Protein AF-A0A6J8CK19-F1 (afdb_monomer)

Solvent-accessible surface area (backbone atoms only — not comparable to full-atom values): 14036 Å² total; per-residue (Å²): 114,71,68,59,54,54,50,52,51,51,50,50,52,58,58,57,57,59,73,68,70,64,80,69,72,74,88,70,91,69,90,48,76,55,83,54,72,51,33,56,39,34,79,74,68,71,46,77,79,73,43,67,84,71,69,34,45,56,17,71,79,35,32,56,60,44,66,48,36,32,70,29,52,71,65,40,57,32,50,54,40,26,62,46,100,87,65,50,60,37,52,60,27,37,50,65,58,36,61,61,69,62,21,54,55,39,26,52,51,45,45,49,71,73,52,70,56,92,80,56,57,25,29,55,26,47,43,57,69,71,66,56,59,52,54,75,66,21,65,81,34,83,87,24,35,57,61,53,54,53,33,32,49,56,40,36,75,77,38,76,87,59,54,70,70,60,29,49,52,49,23,39,53,46,37,31,52,32,37,43,46,69,56,51,60,50,52,70,38,88,90,41,65,52,71,44,88,53,76,86,74,84,74,79,86,75,92,73,96,72,94,72,84,82,75,89,69,89,81,70,94,86,78,94,72,88,86,70,57,56,31,56,18,61,31,123

Structure (mmCIF, N/CA/C/O backbone):
data_AF-A0A6J8CK19-F1
#
_entry.id   AF-A0A6J8CK19-F1
#
loop_
_atom_site.group_PDB
_atom_site.id
_atom_site.type_symbol
_atom_site.label_atom_id
_atom_site.label_alt_id
_atom_site.label_comp_id
_atom_site.label_asym_id
_atom_site.label_entity_id
_atom_site.label_seq_id
_atom_site.pdbx_PDB_ins_code
_atom_site.Cartn_x
_atom_site.Cartn_y
_atom_site.Cartn_z
_atom_site.occupancy
_atom_site.B_iso_or_equiv
_atom_site.auth_seq_id
_atom_site.auth_comp_id
_atom_site.auth_asym_id
_atom_site.auth_atom_id
_atom_site.pdbx_PDB_model_num
ATOM 1 N N . MET A 1 1 ? -59.533 -2.798 49.478 1.00 59.91 1 MET A N 1
ATOM 2 C CA . MET A 1 1 ? -58.500 -1.802 49.103 1.00 59.91 1 MET A CA 1
ATOM 3 C C . MET A 1 1 ? -57.156 -2.432 48.731 1.00 59.91 1 MET A C 1
ATOM 5 O O . MET A 1 1 ? -56.627 -2.060 47.695 1.00 59.91 1 MET A O 1
ATOM 9 N N . ALA A 1 2 ? -56.628 -3.408 49.483 1.00 64.56 2 ALA A N 1
ATOM 10 C CA . ALA A 1 2 ? -55.316 -4.021 49.204 1.00 64.56 2 ALA A CA 1
ATOM 11 C C . ALA A 1 2 ? -55.179 -4.688 47.813 1.00 64.56 2 ALA A C 1
ATOM 13 O O . ALA A 1 2 ? -54.146 -4.553 47.164 1.00 64.56 2 ALA A O 1
ATOM 14 N N . GLY A 1 3 ? -56.231 -5.346 47.309 1.00 70.12 3 GLY A N 1
ATOM 15 C CA . GLY A 1 3 ? -56.198 -5.993 45.987 1.00 70.12 3 GLY A CA 1
ATOM 16 C C . GLY A 1 3 ? -56.087 -5.020 44.808 1.00 70.12 3 GLY A C 1
ATOM 17 O O . GLY A 1 3 ? -55.487 -5.353 43.793 1.00 70.12 3 GLY A O 1
ATOM 18 N N . PHE A 1 4 ? -56.605 -3.797 44.958 1.00 73.94 4 PHE A N 1
ATOM 19 C CA . PHE A 1 4 ? -56.578 -2.784 43.898 1.00 73.94 4 PHE A CA 1
ATOM 20 C C . PHE A 1 4 ? -55.188 -2.146 43.764 1.00 73.94 4 PHE A C 1
ATOM 22 O O . PHE A 1 4 ? -54.725 -1.881 42.661 1.00 73.94 4 PHE A O 1
ATOM 29 N N . ILE A 1 5 ? -54.486 -1.977 44.888 1.00 77.50 5 ILE A N 1
ATOM 30 C CA . ILE A 1 5 ? -53.109 -1.466 44.918 1.00 77.50 5 ILE A CA 1
ATOM 31 C C . ILE A 1 5 ? -52.148 -2.488 44.294 1.00 77.50 5 ILE A C 1
ATOM 33 O O . ILE A 1 5 ? -51.337 -2.123 43.450 1.00 77.50 5 ILE A O 1
ATOM 37 N N . ASN A 1 6 ? -52.288 -3.776 44.627 1.00 73.44 6 ASN A N 1
ATOM 38 C CA . ASN A 1 6 ? -51.463 -4.832 44.028 1.00 73.44 6 ASN A CA 1
ATOM 39 C C . ASN A 1 6 ? -51.705 -4.987 42.519 1.00 73.44 6 ASN A C 1
ATOM 41 O O . ASN A 1 6 ? -50.764 -5.237 41.773 1.00 73.44 6 ASN A O 1
ATOM 45 N N . PHE A 1 7 ? -52.942 -4.783 42.058 1.00 77.06 7 PHE A N 1
ATOM 46 C CA . PHE A 1 7 ? -53.271 -4.791 40.633 1.00 77.06 7 PHE A CA 1
ATOM 47 C C . PHE A 1 7 ? -52.638 -3.608 39.884 1.00 77.06 7 PHE A C 1
ATOM 49 O O . PHE A 1 7 ? -52.059 -3.791 38.815 1.00 77.06 7 PHE A O 1
ATOM 56 N N . LEU A 1 8 ? -52.666 -2.407 40.471 1.00 76.62 8 LEU A N 1
ATOM 57 C CA . LEU A 1 8 ? -52.022 -1.223 39.895 1.00 76.62 8 LEU A CA 1
ATOM 58 C C . LEU A 1 8 ? -50.492 -1.339 39.869 1.00 76.62 8 LEU A C 1
ATOM 60 O O . LEU A 1 8 ? -49.881 -0.930 38.886 1.00 76.62 8 LEU A O 1
ATOM 64 N N . LEU A 1 9 ? -49.875 -1.935 40.895 1.00 74.81 9 LEU A N 1
ATOM 65 C CA . LEU A 1 9 ? -48.432 -2.211 40.923 1.00 74.81 9 LEU A CA 1
ATOM 66 C C . LEU A 1 9 ? -48.022 -3.264 39.884 1.00 74.81 9 LEU A C 1
ATOM 68 O O . LEU A 1 9 ? -46.972 -3.129 39.261 1.00 74.81 9 LEU A O 1
ATOM 72 N N . TRP A 1 10 ? -48.860 -4.279 39.655 1.00 73.12 10 TRP A N 1
ATOM 73 C CA . TRP A 1 10 ? -48.628 -5.291 38.621 1.00 73.12 10 TRP A CA 1
ATOM 74 C C . TRP A 1 10 ? -48.730 -4.699 37.208 1.00 73.12 10 TRP A C 1
ATOM 76 O O . TRP A 1 10 ? -47.865 -4.949 36.372 1.00 73.12 10 TRP A O 1
ATOM 86 N N . ILE A 1 11 ? -49.717 -3.827 36.969 1.00 74.06 11 ILE A N 1
ATOM 87 C CA . ILE A 1 11 ? -49.830 -3.056 35.723 1.00 74.06 11 ILE A CA 1
ATOM 88 C C . ILE A 1 11 ? -48.611 -2.142 35.542 1.00 74.06 11 ILE A C 1
ATOM 90 O O . ILE A 1 11 ? -47.994 -2.161 34.481 1.00 74.06 11 ILE A O 1
ATOM 94 N N . TYR A 1 12 ? -48.209 -1.391 36.573 1.00 68.19 12 TYR A N 1
ATOM 95 C CA . TYR A 1 12 ? -47.017 -0.539 36.500 1.00 68.19 12 TYR A CA 1
ATOM 96 C C . TYR A 1 12 ? -45.750 -1.347 36.196 1.00 68.19 12 TYR A C 1
ATOM 98 O O . TYR A 1 12 ? -44.938 -0.903 35.392 1.00 68.19 12 TYR A O 1
ATOM 106 N N . SER A 1 13 ? -45.602 -2.543 36.776 1.00 66.81 13 SER A N 1
ATOM 107 C CA . SER A 1 13 ? -44.478 -3.443 36.503 1.00 66.81 13 SER A CA 1
ATOM 108 C C . SER A 1 13 ? -44.438 -3.912 35.049 1.00 66.81 13 SER A C 1
ATOM 110 O O . SER A 1 13 ? -43.349 -3.983 34.492 1.00 66.81 13 SER A O 1
ATOM 112 N N . LEU A 1 14 ? -45.587 -4.216 34.435 1.00 61.00 14 LEU A N 1
ATOM 113 C CA . LEU A 1 14 ? -45.657 -4.634 33.029 1.00 61.00 14 LEU A CA 1
ATOM 114 C C . LEU A 1 14 ? -45.375 -3.468 32.069 1.00 61.00 14 LEU A C 1
ATOM 116 O O . LEU A 1 14 ? -44.669 -3.639 31.082 1.00 61.00 14 LEU A O 1
ATOM 120 N N . PHE A 1 15 ? -45.842 -2.257 32.390 1.00 58.31 15 PHE A N 1
ATOM 121 C CA . PHE A 1 15 ? -45.579 -1.072 31.565 1.00 58.31 15 PHE A CA 1
ATOM 122 C C . PHE A 1 15 ? -44.150 -0.514 31.717 1.00 58.31 15 PHE A C 1
ATOM 124 O O . PHE A 1 15 ? -43.627 0.071 30.768 1.00 58.31 15 PHE A O 1
ATOM 131 N N . PHE A 1 16 ? -43.484 -0.694 32.867 1.00 55.97 16 PHE A N 1
ATOM 132 C CA . PHE A 1 16 ? -42.100 -0.228 33.059 1.00 55.97 16 PHE A CA 1
ATOM 133 C C . PHE A 1 16 ? -41.048 -1.166 32.448 1.00 55.97 16 PHE A C 1
ATOM 135 O O . PHE A 1 16 ? -39.980 -0.695 32.055 1.00 55.97 16 PHE A O 1
ATOM 142 N N . THR A 1 17 ? -41.327 -2.470 32.329 1.00 52.94 17 THR A N 1
ATOM 143 C CA . THR A 1 17 ? -40.400 -3.416 31.683 1.00 52.94 17 THR A CA 1
ATOM 144 C C . THR A 1 17 ? -40.356 -3.250 30.165 1.00 52.94 17 THR A C 1
ATOM 146 O O . THR A 1 17 ? -39.284 -3.379 29.576 1.00 52.94 17 THR A O 1
ATOM 149 N N . ASP A 1 18 ? -41.472 -2.872 29.537 1.00 51.38 18 ASP A N 1
ATOM 150 C CA . ASP A 1 18 ? -41.543 -2.705 28.079 1.00 51.38 18 ASP A CA 1
ATOM 151 C C . ASP A 1 18 ? -40.930 -1.383 27.586 1.00 51.38 18 ASP A C 1
ATOM 153 O O . ASP A 1 18 ? -40.433 -1.308 26.459 1.00 51.38 18 ASP A O 1
ATOM 157 N N . LEU A 1 19 ? -40.874 -0.345 28.432 1.00 52.50 19 LEU A N 1
ATOM 158 C CA . LEU A 1 19 ? -40.279 0.949 28.065 1.00 52.50 19 LEU A CA 1
ATOM 159 C C . LEU A 1 19 ? -38.737 0.915 28.023 1.00 52.50 19 LEU A C 1
ATOM 161 O O . LEU A 1 19 ? -38.115 1.736 27.351 1.00 52.50 19 LEU A O 1
ATOM 165 N N . LEU A 1 20 ? -38.111 -0.045 28.711 1.00 53.50 20 LEU A N 1
ATOM 166 C CA . LEU A 1 20 ? -36.653 -0.225 28.728 1.00 53.50 20 LEU A CA 1
ATOM 167 C C . LEU A 1 20 ? -36.156 -1.244 27.685 1.00 53.50 20 LEU A C 1
ATOM 169 O O . LEU A 1 20 ? -34.957 -1.298 27.411 1.00 53.50 20 LEU A O 1
ATOM 173 N N . ALA A 1 21 ? -37.055 -2.029 27.079 1.00 57.84 21 ALA A N 1
ATOM 174 C CA . ALA A 1 21 ? -36.701 -3.207 26.284 1.00 57.84 21 ALA A CA 1
ATOM 175 C C . ALA A 1 21 ? -36.698 -3.011 24.758 1.00 57.84 21 ALA A C 1
ATOM 177 O O . ALA A 1 21 ? -36.503 -3.975 24.024 1.00 57.84 21 ALA A O 1
ATOM 178 N N . THR A 1 22 ? -36.832 -1.788 24.241 1.00 52.78 22 THR A N 1
ATOM 179 C CA . THR A 1 22 ? -36.501 -1.513 22.833 1.00 52.78 22 THR A CA 1
ATOM 180 C C . THR A 1 22 ? -35.778 -0.180 22.692 1.00 52.78 22 THR A C 1
ATOM 182 O O . THR A 1 22 ? -36.285 0.785 22.122 1.00 52.78 22 THR A O 1
ATOM 185 N N . LYS A 1 23 ? -34.514 -0.124 23.139 1.00 51.00 23 LYS A N 1
ATOM 186 C CA . LYS A 1 23 ? -33.566 0.824 22.538 1.00 51.00 23 LYS A CA 1
ATOM 187 C C . LYS A 1 23 ? -33.386 0.395 21.082 1.00 51.00 23 LYS A C 1
ATOM 189 O O . LYS A 1 23 ? -32.462 -0.343 20.753 1.00 51.00 23 LYS A O 1
ATOM 194 N N . LYS A 1 24 ? -34.328 0.804 20.227 1.00 48.00 24 LYS A N 1
ATOM 195 C CA . LYS A 1 24 ? -34.238 0.697 18.776 1.00 48.00 24 LYS A CA 1
ATOM 196 C C . LYS A 1 24 ? -32.912 1.344 18.419 1.00 48.00 24 LYS A C 1
ATOM 198 O O . LYS A 1 24 ? -32.743 2.551 18.603 1.00 48.00 24 LYS A O 1
ATOM 203 N N . THR A 1 25 ? -31.943 0.526 18.022 1.00 56.28 25 THR A N 1
ATOM 204 C CA . THR A 1 25 ? -30.683 1.030 17.500 1.00 56.28 25 THR A CA 1
ATOM 205 C C . THR A 1 25 ? -31.048 2.015 16.394 1.00 56.28 25 THR A C 1
ATOM 207 O O . THR A 1 25 ? -31.899 1.688 15.558 1.00 56.28 25 THR A O 1
ATOM 210 N N . PRO A 1 26 ? -30.527 3.255 16.430 1.00 55.72 26 PRO A N 1
ATOM 211 C CA . PRO A 1 26 ? -30.810 4.208 15.375 1.00 55.72 26 PRO A CA 1
ATOM 212 C C . PRO A 1 26 ? -30.497 3.528 14.045 1.00 55.72 26 PRO A C 1
ATOM 214 O O . PRO A 1 26 ? -29.454 2.884 13.926 1.00 55.72 26 PRO A O 1
ATOM 217 N N . ASP A 1 27 ? -31.404 3.642 13.078 1.00 65.38 27 ASP A N 1
ATOM 218 C CA . ASP A 1 27 ? -31.143 3.261 11.693 1.00 65.38 27 ASP A CA 1
ATOM 219 C C . ASP A 1 27 ? -29.967 4.118 11.196 1.00 65.38 27 ASP A C 1
ATOM 221 O O . ASP A 1 27 ? -30.131 5.270 10.778 1.00 65.38 27 ASP A O 1
ATOM 225 N N . ARG A 1 28 ? -28.741 3.620 11.393 1.00 64.00 28 ARG A N 1
ATOM 226 C CA . ARG A 1 28 ? -27.521 4.356 11.076 1.00 64.00 28 ARG A CA 1
ATOM 227 C C . ARG A 1 28 ? -27.276 4.229 9.585 1.00 64.00 28 ARG A C 1
ATOM 229 O O . ARG A 1 28 ? -26.770 3.227 9.099 1.00 64.00 28 ARG A O 1
ATOM 236 N N . ARG A 1 29 ? -27.587 5.306 8.866 1.00 80.19 29 ARG A N 1
ATOM 237 C CA . ARG A 1 29 ? -27.299 5.435 7.430 1.00 80.19 29 ARG A CA 1
ATOM 238 C C . ARG A 1 29 ? -25.807 5.599 7.119 1.00 80.19 29 ARG A C 1
ATOM 240 O O . ARG A 1 29 ? -25.423 5.490 5.959 1.00 80.19 29 ARG A O 1
ATOM 247 N N . PHE A 1 30 ? -24.981 5.921 8.117 1.00 83.81 30 PHE A N 1
ATOM 248 C CA . PHE A 1 30 ? -23.532 6.046 7.981 1.00 83.81 30 PHE A CA 1
ATOM 249 C C . PHE A 1 30 ? -22.818 5.614 9.269 1.00 83.81 30 PHE A C 1
ATOM 251 O O . PHE A 1 30 ? -23.265 5.937 10.370 1.00 83.81 30 PHE A O 1
ATOM 258 N N . ASP A 1 31 ? -21.699 4.907 9.113 1.00 85.00 31 ASP A N 1
ATOM 259 C CA . ASP A 1 31 ? -20.785 4.545 10.198 1.00 85.00 31 ASP A CA 1
ATOM 260 C C . ASP A 1 31 ? -19.625 5.547 10.281 1.00 85.00 31 ASP A C 1
ATOM 262 O O . ASP A 1 31 ? -19.090 5.990 9.261 1.00 85.00 31 ASP A O 1
ATOM 266 N N . VAL A 1 32 ? -19.206 5.869 11.507 1.00 90.00 32 VAL A N 1
ATOM 267 C CA . VAL A 1 32 ? -17.983 6.631 11.793 1.00 90.00 32 VAL A CA 1
ATOM 268 C C . VAL A 1 32 ? -17.062 5.750 12.627 1.00 90.00 32 VAL A C 1
ATOM 270 O O . VAL A 1 32 ? -17.447 5.276 13.697 1.00 90.00 32 VAL A O 1
ATOM 273 N N . ILE A 1 33 ? -15.850 5.516 12.121 1.00 90.12 33 ILE A N 1
ATOM 274 C CA . ILE A 1 33 ? -14.876 4.595 12.713 1.00 90.12 33 ILE A CA 1
ATOM 275 C C . ILE A 1 33 ? -13.642 5.373 13.150 1.00 90.12 33 ILE A C 1
ATOM 277 O O . ILE A 1 33 ? -13.059 6.136 12.380 1.00 90.12 33 ILE A O 1
ATOM 281 N N . TRP A 1 34 ? -13.235 5.151 14.392 1.00 93.94 34 TRP A N 1
ATOM 282 C CA . TRP A 1 34 ? -12.041 5.717 14.989 1.00 93.94 34 TRP A CA 1
ATOM 283 C C . TRP A 1 34 ? -10.815 4.873 14.642 1.00 93.94 34 TRP A C 1
ATOM 285 O O . TRP A 1 34 ? -10.653 3.767 15.151 1.00 93.94 34 TRP A O 1
ATOM 295 N N . ASN A 1 35 ? -9.943 5.411 13.789 1.00 92.12 35 ASN A N 1
ATOM 296 C CA . ASN A 1 35 ? -8.666 4.798 13.411 1.00 92.12 35 ASN A CA 1
ATOM 297 C C . ASN A 1 35 ? -7.478 5.673 13.854 1.00 92.12 35 ASN A C 1
ATOM 299 O O . ASN A 1 35 ? -6.602 6.017 13.063 1.00 92.12 35 ASN A O 1
ATOM 303 N N . VAL A 1 36 ? -7.493 6.108 15.115 1.00 91.50 36 VAL A N 1
ATOM 304 C CA . VAL A 1 36 ? -6.431 6.915 15.739 1.00 91.50 36 VAL A CA 1
ATOM 305 C C . VAL A 1 36 ? -5.815 6.088 16.874 1.00 91.50 36 VAL A C 1
ATOM 307 O O . VAL A 1 36 ? -6.567 5.447 17.607 1.00 91.50 36 VAL A O 1
ATOM 310 N N . PRO A 1 37 ? -4.479 6.081 17.063 1.00 89.44 37 PRO A N 1
ATOM 311 C CA . PRO A 1 37 ? -3.807 5.266 18.081 1.00 89.44 37 PRO A CA 1
ATOM 312 C C . PRO A 1 37 ? -3.956 5.850 19.503 1.00 89.44 37 PRO A C 1
ATOM 314 O O . PRO A 1 37 ? -2.966 6.196 20.152 1.00 89.44 37 PRO A O 1
ATOM 317 N N . SER A 1 38 ? -5.1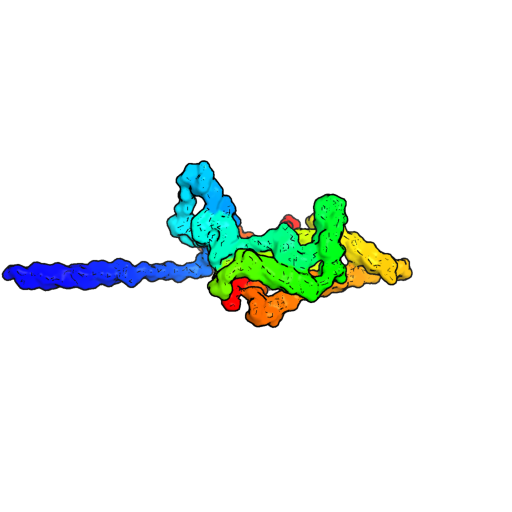94 5.993 19.985 1.00 91.81 38 SER A N 1
ATOM 318 C CA . SER A 1 38 ? -5.519 6.630 21.270 1.00 91.81 38 SER A CA 1
ATOM 319 C C . SER A 1 38 ? -5.426 5.707 22.487 1.00 91.81 38 SER A C 1
ATOM 321 O O . SER A 1 38 ? -5.495 6.198 23.607 1.00 91.81 38 SER A O 1
ATOM 323 N N . GLU A 1 39 ? -5.151 4.410 22.324 1.00 93.75 39 GLU A N 1
ATOM 324 C CA . GLU A 1 39 ? -4.832 3.484 23.431 1.00 93.75 39 GLU A CA 1
ATOM 325 C C . GLU A 1 39 ? -3.762 4.040 24.400 1.00 93.75 39 GLU A C 1
ATOM 327 O O . GLU A 1 39 ? -3.822 3.857 25.621 1.00 93.75 39 GLU A O 1
ATOM 332 N N . LYS A 1 40 ? -2.782 4.784 23.867 1.00 92.94 40 LYS A N 1
ATOM 333 C CA . LYS A 1 40 ? -1.726 5.428 24.667 1.00 92.94 40 LYS A CA 1
ATOM 334 C C . LYS A 1 40 ? -2.249 6.534 25.586 1.00 92.94 40 LYS A C 1
ATOM 336 O O . LYS A 1 40 ? -1.605 6.819 26.592 1.00 92.94 40 LYS A O 1
ATOM 341 N N . CYS A 1 41 ? -3.385 7.155 25.267 1.00 94.06 41 CYS A N 1
ATOM 342 C CA . CYS A 1 41 ? -4.005 8.184 26.103 1.00 94.06 41 CYS A CA 1
ATOM 343 C C . CYS A 1 41 ? -4.391 7.607 27.467 1.00 94.06 41 CYS A C 1
ATOM 345 O O . CYS A 1 41 ? -4.027 8.169 28.501 1.00 94.06 41 CYS A O 1
ATOM 347 N N . TYR A 1 42 ? -5.026 6.436 27.469 1.00 93.06 42 TYR A N 1
ATOM 348 C CA . TYR A 1 42 ? -5.400 5.757 28.701 1.00 93.06 42 TYR A CA 1
ATOM 349 C C . TYR A 1 42 ? -4.175 5.181 29.415 1.00 93.06 42 TYR A C 1
ATOM 351 O O . TYR A 1 42 ? -3.910 5.516 30.566 1.00 93.06 42 TYR A O 1
ATOM 359 N N . THR A 1 43 ? -3.367 4.378 28.716 1.00 94.50 43 THR A N 1
ATOM 360 C CA . THR A 1 43 ? -2.246 3.648 29.341 1.00 94.50 43 THR A CA 1
ATOM 361 C C . THR A 1 43 ? -1.138 4.551 29.891 1.00 94.50 43 THR A C 1
ATOM 363 O O . THR A 1 43 ? -0.448 4.152 30.827 1.00 94.50 43 THR A O 1
ATOM 366 N N . ARG A 1 44 ? -0.956 5.765 29.350 1.00 96.56 44 ARG A N 1
ATOM 367 C CA . ARG A 1 44 ? 0.074 6.712 29.811 1.00 96.56 44 ARG A CA 1
ATOM 368 C C . ARG A 1 44 ? -0.462 7.846 30.681 1.00 96.56 44 ARG A C 1
ATOM 370 O O . ARG A 1 44 ? 0.282 8.337 31.527 1.00 96.56 44 ARG A O 1
ATOM 377 N N . TYR A 1 45 ? -1.698 8.290 30.456 1.00 96.50 45 TYR A N 1
ATOM 378 C CA . TYR A 1 45 ? -2.237 9.501 31.088 1.00 96.50 45 TYR A CA 1
ATOM 379 C C . TYR A 1 45 ? -3.559 9.278 31.834 1.00 96.50 45 TYR A C 1
ATOM 381 O O . TYR A 1 45 ? -4.081 10.224 32.413 1.00 96.50 45 TYR A O 1
ATOM 389 N N . GLY A 1 46 ? -4.116 8.062 31.823 1.00 95.00 46 GLY A N 1
ATOM 390 C CA . GLY A 1 46 ? -5.416 7.763 32.432 1.00 95.00 46 GLY A CA 1
ATOM 391 C C . GLY A 1 46 ? -6.598 8.439 31.731 1.00 95.00 46 GLY A C 1
ATOM 392 O O . GLY A 1 46 ? -7.677 8.530 32.308 1.00 95.00 46 GLY A O 1
ATOM 393 N N . VAL A 1 47 ? -6.402 8.934 30.504 1.00 95.19 47 VAL A N 1
ATOM 394 C CA . VAL A 1 47 ? -7.437 9.627 29.730 1.00 95.19 47 VAL A CA 1
ATOM 395 C C . VAL A 1 47 ? -8.154 8.623 28.837 1.00 95.19 47 VAL A C 1
ATOM 397 O O . VAL A 1 47 ? -7.580 8.153 27.854 1.00 95.19 47 VAL A O 1
ATOM 400 N N . ASP A 1 48 ? -9.409 8.325 29.166 1.00 93.31 48 ASP A N 1
ATOM 401 C CA . ASP A 1 48 ? -10.313 7.564 28.303 1.00 93.31 48 ASP A CA 1
ATOM 402 C C . ASP A 1 48 ? -11.158 8.518 27.447 1.00 93.31 48 ASP A C 1
ATOM 404 O O . ASP A 1 48 ? -11.730 9.487 27.951 1.00 93.31 48 ASP A O 1
ATOM 408 N N . LEU A 1 49 ? -11.205 8.273 26.137 1.00 93.44 49 LEU A N 1
ATOM 409 C CA . LEU A 1 49 ? -11.978 9.103 25.209 1.00 93.44 49 LEU A CA 1
ATOM 410 C C . LEU A 1 49 ? -13.424 8.587 25.118 1.00 93.44 49 LEU A C 1
ATOM 412 O O . LEU A 1 49 ? -13.611 7.434 24.725 1.00 93.44 49 LEU A O 1
ATOM 416 N N . PRO A 1 50 ? -14.455 9.416 25.365 1.00 94.94 50 PRO A N 1
ATOM 417 C CA . PRO A 1 50 ? -15.855 8.982 25.356 1.00 94.94 50 PRO A CA 1
ATOM 418 C C . PRO A 1 50 ? -16.431 8.857 23.929 1.00 94.94 50 PRO A C 1
ATOM 420 O O . PRO A 1 50 ? -17.448 9.450 23.585 1.00 94.94 50 PRO A O 1
ATOM 423 N N . LEU A 1 51 ? -15.784 8.077 23.055 1.00 91.62 51 LEU A N 1
ATOM 424 C CA . LEU A 1 51 ? -16.125 7.963 21.625 1.00 91.62 51 LEU A CA 1
ATOM 425 C C . LEU A 1 51 ? -17.568 7.487 21.385 1.00 91.62 51 LEU A C 1
ATOM 427 O O . LEU A 1 51 ? -18.239 7.955 20.462 1.00 91.62 51 LEU A O 1
ATOM 431 N N . SER A 1 52 ? -18.060 6.589 22.244 1.00 90.50 52 SER A N 1
ATOM 432 C CA . SER A 1 52 ? -19.409 6.025 22.130 1.00 90.50 52 SER A CA 1
ATOM 433 C C . SER A 1 52 ? -20.528 7.056 22.329 1.00 90.50 52 SER A C 1
ATOM 435 O O . SER A 1 52 ? -21.596 6.894 21.741 1.00 90.50 52 SER A O 1
ATOM 437 N N . GLU A 1 53 ? -20.275 8.139 23.074 1.00 93.00 53 GLU A N 1
ATOM 438 C CA . GLU A 1 53 ? -21.229 9.242 23.273 1.00 93.00 53 GLU A CA 1
ATOM 439 C C . GLU A 1 53 ? -21.465 10.044 21.984 1.00 93.00 53 GLU A C 1
ATOM 441 O O . GLU A 1 53 ? -22.503 10.684 21.829 1.00 93.00 53 GLU A O 1
ATOM 446 N N . PHE A 1 54 ? -20.528 9.969 21.035 1.00 90.12 54 PHE A N 1
ATOM 447 C CA . PHE A 1 54 ? -20.580 10.657 19.743 1.00 90.12 54 PHE A CA 1
ATOM 448 C C . PHE A 1 54 ? -20.948 9.730 18.581 1.00 90.12 54 PHE A C 1
ATOM 450 O O . PHE A 1 54 ? -20.705 10.069 17.424 1.00 90.12 54 PHE A O 1
ATOM 457 N N . ASP A 1 55 ? -21.486 8.541 18.871 1.00 88.19 55 ASP A N 1
ATOM 458 C CA . ASP A 1 55 ? -21.783 7.508 17.875 1.00 88.19 55 ASP A CA 1
ATOM 459 C C . ASP A 1 55 ? -20.552 7.032 17.068 1.00 88.19 55 ASP A C 1
ATOM 461 O O . ASP A 1 55 ? -20.694 6.399 16.017 1.00 88.19 55 ASP A O 1
ATOM 465 N N . ILE A 1 56 ? -19.337 7.274 17.577 1.00 89.44 56 ILE A N 1
ATOM 466 C CA . ILE A 1 56 ? -18.081 6.842 16.958 1.00 89.44 56 ILE A CA 1
ATOM 467 C C . ILE A 1 56 ? -17.737 5.439 17.459 1.00 89.44 56 ILE A C 1
ATOM 469 O O . ILE A 1 56 ? -17.633 5.190 18.661 1.00 89.44 56 ILE A O 1
ATOM 473 N N . ARG A 1 57 ? -17.531 4.507 16.528 1.00 92.31 57 ARG A N 1
ATOM 474 C CA . ARG A 1 57 ? -17.107 3.138 16.837 1.00 92.31 57 ARG A CA 1
ATOM 475 C C . ARG A 1 57 ? -15.583 3.063 16.851 1.00 92.31 57 ARG A C 1
ATOM 477 O O . ARG A 1 57 ? -14.935 3.597 15.957 1.00 92.31 57 ARG A O 1
ATOM 484 N N . SER A 1 58 ? -15.008 2.363 17.817 1.00 94.12 58 SER A N 1
ATOM 485 C CA . SER A 1 58 ? -13.568 2.108 17.901 1.00 94.12 58 SER A CA 1
ATOM 486 C C . SER A 1 58 ? -13.303 0.624 18.116 1.00 94.12 58 SER A C 1
ATOM 488 O O . SER A 1 58 ? -14.195 -0.116 18.533 1.00 94.12 58 SER A O 1
ATOM 490 N N . ASN A 1 59 ? -12.064 0.198 17.879 1.00 94.44 59 ASN A N 1
ATOM 491 C CA . ASN A 1 59 ? -11.593 -1.084 18.393 1.00 94.44 59 ASN A CA 1
ATOM 492 C C . ASN A 1 59 ? -11.737 -1.144 19.921 1.00 94.44 59 ASN A C 1
ATOM 494 O O . ASN A 1 59 ? -11.758 -0.106 20.603 1.00 94.44 59 ASN A O 1
ATOM 498 N N . ARG A 1 60 ? -11.776 -2.367 20.463 1.00 93.44 60 ARG A N 1
ATOM 499 C CA . ARG A 1 60 ? -11.655 -2.594 21.912 1.00 93.44 60 ARG A CA 1
ATOM 500 C C . ARG A 1 60 ? -10.416 -1.888 22.467 1.00 93.44 60 ARG A C 1
ATOM 502 O O . ARG A 1 60 ? -9.368 -1.861 21.826 1.00 93.44 60 ARG A O 1
ATOM 509 N N . ASN A 1 61 ? -10.550 -1.298 23.654 1.00 93.50 61 ASN A N 1
ATOM 510 C CA . ASN A 1 61 ? -9.498 -0.523 24.328 1.00 93.50 61 ASN A CA 1
ATOM 511 C C . ASN A 1 61 ? -8.911 0.627 23.485 1.00 93.50 61 ASN A C 1
ATOM 513 O O . ASN A 1 61 ? -7.805 1.089 23.752 1.00 93.50 61 ASN A O 1
ATOM 517 N N . GLN A 1 62 ? -9.636 1.082 22.455 1.00 92.38 62 GLN A N 1
ATOM 518 C CA . GLN A 1 62 ? -9.162 2.081 21.495 1.00 92.38 62 GLN A CA 1
ATOM 519 C C . GLN A 1 62 ? -7.823 1.695 20.837 1.00 92.38 62 GLN A C 1
ATOM 521 O O . GLN A 1 62 ? -7.005 2.561 20.508 1.00 92.38 62 GLN A O 1
ATOM 526 N N . SER A 1 63 ? -7.592 0.388 20.659 1.00 92.81 63 SER A N 1
ATOM 527 C CA . SER A 1 63 ? -6.384 -0.122 20.019 1.00 92.81 63 SER A CA 1
ATOM 528 C C . SER A 1 63 ? -6.305 0.343 18.565 1.00 92.81 63 SER A C 1
ATOM 530 O O . SER A 1 63 ? -7.309 0.485 17.863 1.00 92.81 63 SER A O 1
ATOM 532 N N . PHE A 1 64 ? -5.088 0.562 18.072 1.00 89.19 64 PHE A N 1
ATOM 533 C CA . PHE A 1 64 ? -4.896 0.969 16.677 1.00 89.19 64 PHE A CA 1
ATOM 534 C C . PHE A 1 64 ? -5.188 -0.165 15.678 1.00 89.19 64 PHE A C 1
ATOM 536 O O . PHE A 1 64 ? -5.548 0.082 14.533 1.00 89.19 64 PHE A O 1
ATOM 543 N N . SER A 1 65 ? -5.047 -1.416 16.117 1.00 89.75 65 SER A N 1
ATOM 544 C CA . SER A 1 65 ? -5.392 -2.613 15.351 1.00 89.75 65 SER A CA 1
ATOM 545 C C . SER A 1 65 ? -6.274 -3.489 16.224 1.00 89.75 65 SER A C 1
ATOM 547 O O . SER A 1 65 ? -5.906 -3.791 17.362 1.00 89.75 65 SER A O 1
ATOM 549 N N . GLY A 1 66 ? -7.433 -3.883 15.715 1.00 90.44 66 GLY A N 1
ATOM 550 C CA . GLY A 1 66 ? -8.389 -4.652 16.493 1.00 90.44 66 GLY A CA 1
ATOM 551 C C . GLY A 1 66 ? -9.488 -5.255 15.641 1.00 90.44 66 GLY A C 1
ATOM 552 O O . GLY A 1 66 ? -9.338 -5.428 14.432 1.00 90.44 66 GLY A O 1
ATOM 553 N N . ASP A 1 67 ? -10.579 -5.589 16.314 1.00 89.25 67 ASP A N 1
ATOM 554 C CA . ASP A 1 67 ? -11.734 -6.308 15.791 1.00 89.25 67 ASP A CA 1
ATOM 555 C C . ASP A 1 67 ? -12.628 -5.469 14.875 1.00 89.25 67 ASP A C 1
ATOM 557 O O . ASP A 1 67 ? -13.302 -6.022 14.011 1.00 89.25 67 ASP A O 1
ATOM 561 N N . LEU A 1 68 ? -12.618 -4.143 15.026 1.00 90.44 68 LEU A N 1
ATOM 562 C CA . LEU A 1 68 ? -13.388 -3.241 14.177 1.00 90.44 68 LEU A CA 1
ATOM 563 C C . LEU A 1 68 ? -12.597 -2.777 12.957 1.00 90.44 68 LEU A C 1
ATOM 565 O O . LEU A 1 68 ? -13.156 -2.717 11.869 1.00 90.44 68 LEU A O 1
ATOM 569 N N . VAL A 1 69 ? -11.333 -2.398 13.123 1.00 89.56 69 VAL A N 1
ATOM 570 C CA . VAL A 1 69 ? -10.463 -1.923 12.043 1.00 89.56 69 VAL A CA 1
ATOM 571 C C . VAL A 1 69 ? -9.020 -2.344 12.299 1.00 89.56 69 VAL A 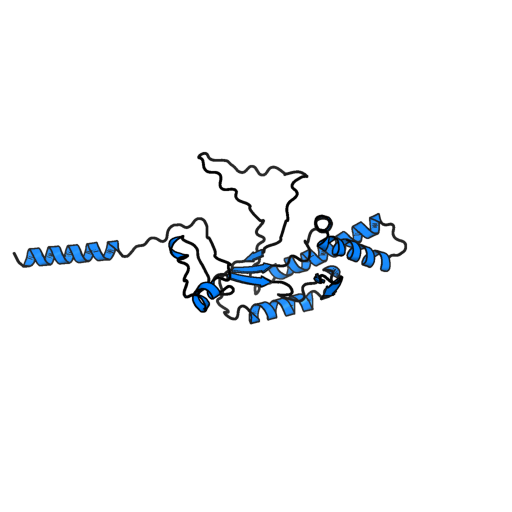C 1
ATOM 573 O O . VAL A 1 69 ? -8.493 -2.212 13.404 1.00 89.56 69 VAL A O 1
ATOM 576 N N . THR A 1 70 ? -8.368 -2.850 11.259 1.00 89.50 70 THR A N 1
ATOM 577 C CA . THR A 1 70 ? -6.964 -3.249 11.262 1.00 89.50 70 THR A CA 1
ATOM 578 C C . THR A 1 70 ? -6.288 -2.700 10.013 1.00 89.50 70 THR A C 1
ATOM 580 O O . THR A 1 70 ? -6.684 -3.014 8.894 1.00 89.50 70 THR A O 1
ATOM 583 N N . LEU A 1 71 ? -5.257 -1.879 10.208 1.00 86.69 71 LEU A N 1
ATOM 584 C CA . LEU A 1 71 ? -4.506 -1.220 9.141 1.00 86.69 71 LEU A CA 1
ATOM 585 C C . LEU A 1 71 ? -3.220 -1.986 8.812 1.00 86.69 71 LEU A C 1
ATOM 587 O O . LEU A 1 71 ? -2.457 -2.328 9.713 1.00 86.69 71 LEU A O 1
ATOM 591 N N . PHE A 1 72 ? -2.929 -2.208 7.539 1.00 87.69 72 PHE A N 1
ATOM 592 C CA . PHE A 1 72 ? -1.680 -2.751 7.027 1.00 87.69 72 PHE A CA 1
ATOM 593 C C . PHE A 1 72 ? -0.908 -1.647 6.310 1.00 87.69 72 PHE A C 1
ATOM 595 O O . PHE A 1 72 ? -1.264 -1.258 5.201 1.00 87.69 72 PHE A O 1
ATOM 602 N N . ASN A 1 73 ? 0.146 -1.168 6.962 1.00 88.62 73 ASN A N 1
ATOM 603 C CA . ASN A 1 73 ? 1.049 -0.172 6.401 1.00 88.62 73 ASN A CA 1
ATOM 604 C C . ASN A 1 73 ? 2.166 -0.847 5.609 1.00 88.62 73 ASN A C 1
ATOM 606 O O . ASN A 1 73 ? 2.579 -1.973 5.929 1.00 88.62 73 ASN A O 1
ATOM 610 N N . GLU A 1 74 ? 2.732 -0.102 4.665 1.00 87.56 74 GLU A N 1
ATOM 611 C CA . GLU A 1 74 ? 3.976 -0.462 3.993 1.00 87.56 74 GLU A CA 1
ATOM 612 C C . GLU A 1 74 ? 5.079 -0.897 4.979 1.00 87.56 74 GLU A C 1
ATOM 614 O O . GLU A 1 74 ? 5.217 -0.325 6.065 1.00 87.56 74 GLU A O 1
ATOM 619 N N . PRO A 1 75 ? 5.886 -1.911 4.616 1.00 88.94 75 PRO A N 1
ATOM 620 C CA . PRO A 1 75 ? 5.873 -2.652 3.346 1.00 88.94 75 PRO A CA 1
ATOM 621 C C . PRO A 1 75 ? 4.885 -3.838 3.318 1.00 88.94 75 PRO A C 1
ATOM 623 O O . PRO A 1 75 ? 4.942 -4.663 2.409 1.00 88.94 75 PRO A O 1
ATOM 626 N N . THR A 1 76 ? 4.015 -3.966 4.323 1.00 90.38 76 THR A N 1
ATOM 627 C CA . THR A 1 76 ? 3.055 -5.074 4.454 1.00 90.38 76 THR A CA 1
ATOM 628 C C . THR A 1 76 ? 1.660 -4.687 3.944 1.00 90.38 76 THR A C 1
ATOM 630 O O . THR A 1 76 ? 1.345 -3.504 3.854 1.00 90.38 76 THR A O 1
ATOM 633 N N . PRO A 1 77 ? 0.796 -5.654 3.600 1.00 90.69 77 PRO A N 1
ATOM 634 C CA . PRO A 1 77 ? 1.056 -7.090 3.522 1.00 90.69 77 PRO A CA 1
ATOM 635 C C . PRO A 1 77 ? 1.776 -7.462 2.217 1.00 90.69 77 PRO A C 1
ATOM 637 O O . PRO A 1 77 ? 1.754 -6.717 1.243 1.00 90.69 77 PRO A O 1
ATOM 640 N N . GLY A 1 78 ? 2.402 -8.633 2.173 1.00 92.56 78 GLY A N 1
ATOM 641 C CA . GLY A 1 78 ? 2.980 -9.150 0.938 1.00 92.56 78 GLY A CA 1
ATOM 642 C C . GLY A 1 78 ? 4.401 -8.688 0.659 1.00 92.56 78 GLY A C 1
ATOM 643 O O . GLY A 1 78 ? 5.151 -8.261 1.532 1.00 92.56 78 GLY A O 1
ATOM 644 N N . LEU A 1 79 ? 4.780 -8.832 -0.607 1.00 94.44 79 LEU A N 1
ATOM 645 C CA . LEU A 1 79 ? 6.040 -8.325 -1.144 1.00 94.44 79 LEU A CA 1
ATOM 646 C C . LEU A 1 79 ? 5.743 -7.070 -1.956 1.00 94.44 79 LEU A C 1
ATOM 648 O O . LEU A 1 79 ? 5.804 -7.111 -3.180 1.00 94.44 79 LEU A O 1
ATOM 652 N N . TYR A 1 80 ? 5.273 -6.005 -1.310 1.00 93.56 80 TYR A N 1
ATOM 653 C CA . TYR A 1 80 ? 4.931 -4.772 -2.015 1.00 93.56 80 TYR A CA 1
ATOM 654 C C . TYR A 1 80 ? 6.199 -4.163 -2.656 1.00 93.56 80 TYR A C 1
ATOM 656 O O . TYR A 1 80 ? 7.178 -3.929 -1.938 1.00 93.56 80 TYR A O 1
ATOM 664 N N . PRO A 1 81 ? 6.248 -3.986 -3.992 1.00 95.25 81 PRO A N 1
ATOM 665 C CA . PRO A 1 81 ? 7.398 -3.391 -4.664 1.00 95.25 81 PRO A CA 1
ATOM 666 C C . PRO A 1 81 ? 7.409 -1.885 -4.435 1.00 95.25 81 PRO A C 1
ATOM 668 O O . PRO A 1 81 ? 6.407 -1.226 -4.684 1.00 95.25 81 PRO A O 1
ATOM 671 N N . GLN A 1 82 ? 8.525 -1.340 -3.956 1.00 93.88 82 GLN A N 1
ATOM 672 C CA . GLN A 1 82 ? 8.656 0.098 -3.723 1.00 93.88 82 GLN A CA 1
ATOM 673 C C . GLN A 1 82 ? 10.110 0.558 -3.745 1.00 93.88 82 GLN A C 1
ATOM 675 O O . GLN A 1 82 ? 11.029 -0.228 -3.504 1.00 93.88 82 GLN A O 1
ATOM 680 N N . PHE A 1 83 ? 10.317 1.850 -3.974 1.00 94.81 83 PHE A N 1
ATOM 681 C CA . PHE A 1 83 ? 11.601 2.500 -3.737 1.00 94.81 83 PHE A CA 1
ATOM 682 C C . PHE A 1 83 ? 11.613 3.151 -2.354 1.00 94.81 83 PHE A C 1
ATOM 684 O O . PHE A 1 83 ? 10.720 3.925 -2.010 1.00 94.81 83 PHE A O 1
ATOM 691 N N . LEU A 1 84 ? 12.637 2.841 -1.561 1.00 92.38 84 LEU A N 1
ATOM 692 C CA . LEU A 1 84 ? 12.879 3.494 -0.275 1.00 92.38 84 LEU A CA 1
ATOM 693 C C . LEU A 1 84 ? 13.394 4.933 -0.486 1.00 92.38 84 LEU A C 1
ATOM 695 O O . LEU A 1 84 ? 13.880 5.249 -1.573 1.00 92.38 84 LEU A O 1
ATOM 699 N N . PRO A 1 85 ? 13.372 5.812 0.539 1.00 89.94 85 PRO A N 1
ATOM 700 C CA . PRO A 1 85 ? 13.826 7.203 0.399 1.00 89.94 85 PRO A CA 1
ATOM 701 C C . PRO A 1 85 ? 15.268 7.370 -0.107 1.00 89.94 85 PRO A C 1
ATOM 703 O O . PRO A 1 85 ? 15.603 8.396 -0.687 1.00 89.94 85 PRO A O 1
ATOM 706 N N . ASN A 1 86 ? 16.120 6.361 0.091 1.00 91.00 86 ASN A N 1
ATOM 707 C CA . ASN A 1 86 ? 17.497 6.322 -0.410 1.00 91.00 86 ASN A CA 1
ATOM 708 C C . ASN A 1 86 ? 17.614 5.806 -1.865 1.00 91.00 86 ASN A C 1
ATOM 710 O O . ASN A 1 86 ? 18.724 5.586 -2.342 1.00 91.00 86 ASN A O 1
ATOM 714 N N . GLY A 1 87 ? 16.494 5.549 -2.545 1.00 90.38 87 GLY A N 1
ATOM 715 C CA . GLY A 1 87 ? 16.436 4.999 -3.900 1.00 90.38 87 GLY A CA 1
ATOM 716 C C . GLY A 1 87 ? 16.605 3.480 -3.991 1.00 90.38 87 GLY A C 1
ATOM 717 O O . GLY A 1 87 ? 16.568 2.934 -5.092 1.00 90.38 87 GLY A O 1
ATOM 718 N N . THR A 1 88 ? 16.779 2.764 -2.874 1.00 95.25 88 THR A N 1
ATOM 719 C CA . THR A 1 88 ? 16.892 1.299 -2.894 1.00 95.25 88 THR A CA 1
ATOM 720 C C . THR A 1 88 ? 15.576 0.660 -3.335 1.00 95.25 88 THR A C 1
ATOM 722 O O . THR A 1 88 ? 14.523 0.920 -2.752 1.00 95.25 88 THR A O 1
ATOM 725 N N . ALA A 1 89 ? 15.652 -0.219 -4.337 1.00 96.38 89 ALA A N 1
ATOM 726 C CA . ALA A 1 89 ? 14.524 -1.007 -4.814 1.00 96.38 89 ALA A CA 1
ATOM 727 C C . ALA A 1 89 ? 14.220 -2.163 -3.847 1.00 96.38 89 ALA A C 1
ATOM 729 O O . ALA A 1 89 ? 14.969 -3.136 -3.756 1.00 96.38 89 ALA A O 1
ATOM 730 N N . GLN A 1 90 ? 13.098 -2.082 -3.140 1.00 95.75 90 GLN A N 1
ATOM 731 C CA . GLN A 1 90 ? 12.569 -3.173 -2.331 1.00 95.75 90 GLN A CA 1
ATOM 732 C C . GLN A 1 90 ? 11.610 -4.023 -3.173 1.00 95.75 90 GLN A C 1
ATOM 734 O O . GLN A 1 90 ? 10.758 -3.489 -3.882 1.00 95.75 90 GLN A O 1
ATOM 739 N N . ASN A 1 91 ? 11.746 -5.354 -3.105 1.00 95.69 91 ASN A N 1
ATOM 740 C CA . ASN A 1 91 ? 10.950 -6.313 -3.891 1.00 95.69 91 ASN A CA 1
ATOM 741 C C . ASN A 1 91 ? 10.953 -6.022 -5.409 1.00 95.69 91 ASN A C 1
ATOM 743 O O . ASN A 1 91 ? 9.947 -6.219 -6.083 1.00 95.69 91 ASN A O 1
ATOM 747 N N . GLY A 1 92 ? 12.080 -5.530 -5.935 1.00 95.25 92 GLY A N 1
ATOM 748 C CA . GLY A 1 92 ? 12.229 -5.144 -7.343 1.00 95.25 92 GLY A CA 1
ATOM 749 C C . GLY A 1 92 ? 11.833 -3.697 -7.652 1.00 95.25 92 GLY A C 1
ATOM 750 O O . GLY A 1 92 ? 12.087 -3.233 -8.756 1.00 95.25 92 GLY A O 1
ATOM 751 N N . GLY A 1 93 ? 11.254 -2.958 -6.699 1.00 95.88 93 GLY A N 1
ATOM 752 C CA . GLY A 1 93 ? 10.919 -1.534 -6.829 1.00 95.88 93 GLY A CA 1
ATOM 753 C C . GLY A 1 93 ? 9.705 -1.245 -7.712 1.00 95.88 93 GLY A C 1
ATOM 754 O O . GLY A 1 93 ? 8.883 -0.412 -7.355 1.00 95.88 93 GLY A O 1
ATOM 755 N N . LEU A 1 94 ? 9.548 -1.967 -8.820 1.00 96.88 94 LEU A N 1
ATOM 756 C CA . LEU A 1 94 ? 8.470 -1.795 -9.788 1.00 96.88 94 LEU A CA 1
ATOM 757 C C . LEU A 1 94 ? 7.437 -2.933 -9.716 1.00 96.88 94 LEU A C 1
ATOM 759 O O . LEU A 1 94 ? 7.824 -4.092 -9.530 1.00 96.88 94 LEU A O 1
ATOM 763 N N . PRO A 1 95 ? 6.136 -2.652 -9.935 1.00 94.81 95 PRO A N 1
ATOM 764 C CA . PRO A 1 95 ? 5.090 -3.672 -10.009 1.00 94.81 95 PRO A CA 1
ATOM 765 C C . PRO A 1 95 ? 5.393 -4.804 -10.992 1.00 94.81 95 PRO A C 1
ATOM 767 O O . PRO A 1 95 ? 5.143 -5.958 -10.668 1.00 94.81 95 PRO A O 1
ATOM 770 N N . GLN A 1 96 ? 5.954 -4.497 -12.161 1.00 95.06 96 GLN A N 1
ATOM 771 C CA . GLN A 1 96 ? 6.273 -5.471 -13.210 1.00 95.06 96 GLN A CA 1
ATOM 772 C C . GLN A 1 96 ? 7.488 -6.360 -12.913 1.00 95.06 96 GLN A C 1
ATOM 774 O O . GLN A 1 96 ? 7.717 -7.338 -13.617 1.00 95.06 96 GLN A O 1
ATOM 779 N N . LEU A 1 97 ? 8.249 -6.061 -11.853 1.00 96.44 97 LEU A N 1
ATOM 780 C CA . LEU A 1 97 ? 9.413 -6.850 -11.433 1.00 96.44 97 LEU A CA 1
ATOM 781 C C . LEU A 1 97 ? 9.129 -7.756 -10.226 1.00 96.44 97 LEU A C 1
ATOM 783 O O . LEU A 1 97 ? 9.978 -8.567 -9.847 1.00 96.44 97 LEU A O 1
ATOM 787 N N . VAL A 1 98 ? 7.949 -7.651 -9.606 1.00 93.75 98 VAL A N 1
ATOM 788 C CA . VAL A 1 98 ? 7.612 -8.481 -8.447 1.00 93.75 98 VAL A CA 1
ATOM 789 C C . VAL A 1 98 ? 7.191 -9.884 -8.883 1.00 93.75 98 VAL A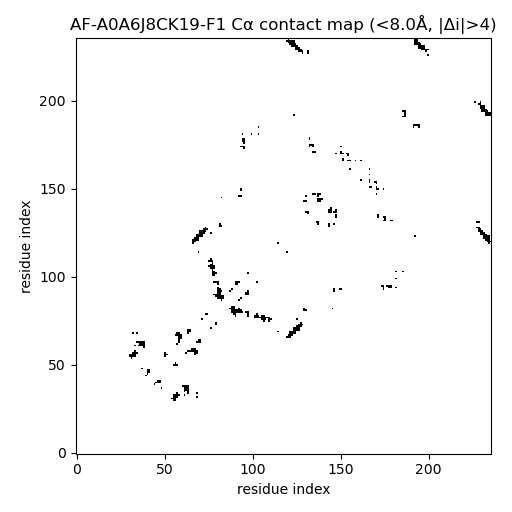 C 1
ATOM 791 O O . VAL A 1 98 ? 6.395 -10.075 -9.800 1.00 93.75 98 VAL A O 1
ATOM 794 N N . ASN A 1 99 ? 7.655 -10.909 -8.165 1.00 92.50 99 ASN A N 1
ATOM 795 C CA . ASN A 1 99 ? 7.086 -12.243 -8.324 1.00 92.50 99 ASN A CA 1
ATOM 796 C C . ASN A 1 99 ? 5.686 -12.275 -7.692 1.00 92.50 99 ASN A C 1
ATOM 798 O O . ASN A 1 99 ? 5.545 -12.427 -6.475 1.00 92.50 99 ASN A O 1
ATOM 802 N N . HIS A 1 100 ? 4.657 -12.151 -8.526 1.00 86.56 100 HIS A N 1
ATOM 803 C CA . HIS A 1 100 ? 3.269 -12.061 -8.084 1.00 86.56 100 HIS A CA 1
ATOM 804 C C . HIS A 1 100 ? 2.808 -13.257 -7.233 1.00 86.56 100 HIS A C 1
ATOM 806 O O . HIS A 1 100 ? 2.111 -13.073 -6.236 1.00 86.56 100 HIS A O 1
ATOM 812 N N . THR A 1 101 ? 3.226 -14.483 -7.562 1.00 87.69 101 THR A N 1
ATOM 813 C CA . THR A 1 101 ? 2.866 -15.674 -6.774 1.00 87.69 101 THR A CA 1
ATOM 814 C C . THR A 1 101 ? 3.435 -15.588 -5.360 1.00 87.69 101 THR A C 1
ATOM 816 O O . THR A 1 101 ? 2.708 -15.801 -4.389 1.00 87.69 101 THR A O 1
ATOM 819 N N . LYS A 1 102 ? 4.715 -15.215 -5.225 1.00 92.25 102 LYS A N 1
ATOM 820 C CA . LYS A 1 102 ? 5.352 -15.022 -3.914 1.00 92.25 102 LYS A CA 1
ATOM 821 C C . LYS A 1 102 ? 4.734 -13.855 -3.147 1.00 92.25 102 LYS A C 1
ATOM 823 O O . LYS A 1 102 ? 4.507 -13.994 -1.948 1.00 92.25 102 LYS A O 1
ATOM 828 N N . HIS A 1 103 ? 4.423 -12.748 -3.829 1.00 89.44 103 HIS A N 1
ATOM 829 C CA . HIS A 1 103 ? 3.713 -11.613 -3.240 1.00 89.44 103 HIS A CA 1
ATOM 830 C C . HIS A 1 103 ? 2.394 -12.078 -2.615 1.00 89.44 103 HIS A C 1
ATOM 832 O O . HIS A 1 103 ? 2.225 -11.938 -1.411 1.00 89.44 103 HIS A O 1
ATOM 838 N N . LEU A 1 104 ? 1.519 -12.734 -3.385 1.00 87.00 104 LEU A N 1
ATOM 839 C CA . LEU A 1 104 ? 0.210 -13.193 -2.906 1.00 87.00 104 LEU A CA 1
ATOM 840 C C . LEU A 1 104 ? 0.308 -14.221 -1.767 1.00 87.00 104 LEU A C 1
ATOM 842 O O . LEU A 1 104 ? -0.494 -14.176 -0.833 1.00 87.00 104 LEU A O 1
ATOM 846 N N . MET A 1 105 ? 1.280 -15.140 -1.820 1.00 88.31 105 MET A N 1
ATOM 847 C CA . MET A 1 105 ? 1.531 -16.089 -0.726 1.00 88.31 105 MET A CA 1
ATOM 848 C C . MET A 1 105 ? 1.924 -15.363 0.562 1.00 88.31 105 MET A C 1
ATOM 850 O O . MET A 1 105 ? 1.370 -15.646 1.624 1.00 88.31 105 MET A O 1
ATOM 854 N N . LYS A 1 106 ? 2.841 -14.395 0.466 1.00 92.62 106 LYS A N 1
ATOM 855 C CA . LYS A 1 106 ? 3.264 -13.571 1.599 1.00 92.62 106 LYS A CA 1
ATOM 856 C C . LYS A 1 106 ? 2.114 -12.711 2.126 1.00 92.62 106 LYS A C 1
ATOM 858 O O . LYS A 1 106 ? 1.923 -12.665 3.333 1.00 92.62 106 LYS A O 1
ATOM 863 N N . THR A 1 107 ? 1.295 -12.131 1.247 1.00 87.94 107 THR A N 1
ATOM 864 C CA . THR A 1 107 ? 0.122 -11.332 1.627 1.00 87.94 107 THR A CA 1
ATOM 865 C C . THR A 1 107 ? -0.856 -12.157 2.458 1.00 87.94 107 THR A C 1
ATOM 867 O O . THR A 1 107 ? -1.304 -11.703 3.507 1.00 87.94 107 THR A O 1
ATOM 870 N N . LYS A 1 108 ? -1.132 -13.405 2.049 1.00 86.69 108 LYS A N 1
ATOM 871 C CA . LYS A 1 108 ? -1.970 -14.327 2.829 1.00 86.69 108 LYS A CA 1
ATOM 872 C C . LYS A 1 108 ? -1.394 -14.576 4.226 1.00 86.69 108 LYS A C 1
ATOM 874 O O . LYS A 1 108 ? -2.131 -14.507 5.203 1.00 86.69 108 LYS A O 1
ATOM 879 N N . LEU A 1 109 ? -0.095 -14.862 4.318 1.00 89.81 109 LEU A N 1
ATOM 880 C CA . LEU A 1 109 ? 0.567 -15.113 5.601 1.00 89.81 109 LEU A CA 1
ATOM 881 C C . LEU A 1 109 ? 0.545 -13.878 6.506 1.00 89.81 109 LEU A C 1
ATOM 883 O O . LEU A 1 109 ? 0.230 -13.997 7.684 1.00 89.81 109 LEU A O 1
ATOM 887 N N . ASP A 1 110 ? 0.834 -12.696 5.965 1.00 91.50 110 ASP A N 1
ATOM 888 C CA . ASP A 1 110 ? 0.848 -11.452 6.738 1.00 91.50 110 ASP A CA 1
ATOM 889 C C . ASP A 1 110 ? -0.543 -11.098 7.277 1.00 91.50 110 ASP A C 1
ATOM 891 O O . ASP A 1 110 ? -0.658 -10.637 8.412 1.00 91.50 110 ASP A O 1
ATOM 895 N N . ILE A 1 111 ? -1.601 -11.366 6.504 1.00 86.50 111 ILE A N 1
ATOM 896 C CA . ILE A 1 111 ? -2.983 -11.179 6.958 1.00 86.50 111 ILE A CA 1
ATOM 897 C C . ILE A 1 111 ? -3.328 -12.154 8.081 1.00 86.50 111 ILE A C 1
ATOM 899 O O . ILE A 1 111 ? -3.784 -11.693 9.119 1.00 86.50 111 ILE A O 1
ATOM 903 N N . ILE A 1 112 ? -3.061 -13.455 7.921 1.00 87.62 112 ILE A N 1
ATOM 904 C CA . ILE A 1 112 ? -3.334 -14.466 8.964 1.00 87.62 112 ILE A CA 1
ATOM 905 C C . ILE A 1 112 ? -2.557 -14.155 10.251 1.00 87.62 112 ILE A C 1
ATOM 907 O O . ILE A 1 112 ? -3.071 -14.321 11.353 1.00 87.62 112 ILE A O 1
ATOM 911 N N . ASN A 1 113 ? -1.319 -13.676 10.122 1.00 91.06 113 ASN A N 1
ATOM 912 C CA . ASN A 1 113 ? -0.493 -13.330 11.274 1.00 91.06 113 ASN A CA 1
ATOM 913 C C . ASN A 1 113 ? -1.010 -12.093 12.019 1.00 91.06 113 ASN A C 1
ATOM 915 O O . ASN A 1 113 ? -0.872 -12.020 13.238 1.00 91.06 113 ASN A O 1
ATOM 919 N N . LYS A 1 114 ? -1.562 -11.104 11.302 1.00 89.50 114 LYS A N 1
ATOM 920 C CA . LYS A 1 114 ? -2.048 -9.856 11.907 1.00 89.50 114 LYS A CA 1
ATOM 921 C C . LYS A 1 114 ? -3.494 -9.952 12.393 1.00 89.50 114 LYS A C 1
ATOM 923 O O . LYS A 1 114 ? -3.829 -9.379 13.424 1.00 89.50 114 LYS A O 1
ATOM 928 N N . ILE A 1 115 ? -4.333 -10.659 11.647 1.00 88.81 115 ILE A N 1
ATOM 929 C CA . ILE A 1 115 ? -5.739 -10.918 11.940 1.00 88.81 115 ILE A CA 1
ATOM 930 C C . ILE A 1 115 ? -5.854 -12.418 12.211 1.00 88.81 115 ILE A C 1
ATOM 932 O O . ILE A 1 115 ? -6.118 -13.211 11.311 1.00 88.81 115 ILE A O 1
ATOM 936 N N . SER A 1 116 ? -5.597 -12.805 13.460 1.00 85.31 116 SER A N 1
ATOM 937 C CA . SER A 1 116 ? -5.632 -14.207 13.897 1.00 85.31 116 SER A CA 1
ATOM 938 C C . SER A 1 116 ? -7.047 -14.733 14.149 1.00 85.31 116 SER A C 1
ATOM 940 O O . SER A 1 116 ? -7.250 -15.943 14.244 1.00 85.31 116 SER A O 1
ATOM 942 N N . ASP A 1 117 ? -8.027 -13.836 14.269 1.00 84.44 117 ASP A N 1
ATOM 943 C CA . ASP A 1 117 ? -9.430 -14.191 14.428 1.00 84.44 117 ASP A CA 1
ATOM 944 C C . ASP A 1 117 ? -10.031 -14.597 13.076 1.00 84.44 117 ASP A C 1
ATOM 946 O O . ASP A 1 117 ? -10.309 -13.759 12.219 1.00 84.44 117 ASP A O 1
ATOM 950 N N . ASN A 1 118 ? -10.268 -15.897 12.899 1.00 81.88 118 ASN A N 1
ATOM 951 C CA . ASN A 1 118 ? -10.904 -16.440 11.696 1.00 81.88 118 ASN A CA 1
ATOM 952 C C . ASN A 1 118 ? -12.362 -15.976 11.516 1.00 81.88 118 ASN A C 1
ATOM 954 O O . ASN A 1 118 ? -12.923 -16.169 10.442 1.00 81.88 118 ASN A O 1
ATOM 958 N N . SER A 1 119 ? -12.976 -15.396 12.552 1.00 85.00 119 SER A N 1
ATOM 959 C CA . SER A 1 119 ? -14.313 -14.797 12.517 1.00 85.00 119 SER A CA 1
ATOM 960 C C . SER A 1 119 ? -14.294 -13.271 12.373 1.00 85.00 119 SER A C 1
ATOM 962 O O . SER A 1 119 ? -15.333 -12.626 12.522 1.00 85.00 119 SER A O 1
ATOM 964 N N . PHE A 1 120 ? -13.128 -12.685 12.067 1.00 84.44 120 PHE A N 1
ATOM 965 C CA . PHE A 1 120 ? -12.990 -11.251 11.847 1.00 84.44 120 PHE A CA 1
ATOM 966 C C . PHE A 1 120 ? -13.967 -10.762 10.774 1.00 84.44 120 PHE A C 1
ATOM 968 O O . PHE A 1 120 ? -13.920 -11.202 9.630 1.00 84.44 120 PHE A O 1
ATOM 975 N N . ASN A 1 121 ? -14.818 -9.812 11.154 1.00 84.62 121 ASN A N 1
ATOM 976 C CA . ASN A 1 121 ? -15.818 -9.171 10.296 1.00 84.62 121 ASN A CA 1
ATOM 977 C C . ASN A 1 121 ? -15.662 -7.637 10.258 1.00 84.62 121 ASN A C 1
ATOM 979 O O . ASN A 1 121 ? -16.565 -6.916 9.826 1.00 84.62 121 ASN A O 1
ATOM 983 N N . GLY A 1 122 ? -14.524 -7.136 10.748 1.00 86.00 122 GLY A N 1
ATOM 984 C CA . GLY A 1 122 ? -14.174 -5.721 10.754 1.00 86.00 122 GLY A CA 1
ATOM 985 C C . GLY A 1 122 ? -13.566 -5.246 9.435 1.00 86.00 122 GLY A C 1
ATOM 986 O O . GLY A 1 122 ? -13.648 -5.906 8.397 1.00 86.00 122 GLY A O 1
ATOM 987 N N . PHE A 1 123 ? -12.925 -4.079 9.493 1.00 86.56 123 PHE A N 1
ATOM 988 C CA . PHE A 1 123 ? -12.312 -3.417 8.354 1.00 86.56 123 PHE A CA 1
ATOM 989 C C . PHE A 1 123 ? -10.817 -3.714 8.226 1.00 86.56 123 PHE A C 1
ATOM 991 O O . PHE A 1 123 ? -10.029 -3.244 9.042 1.00 86.56 123 PHE A O 1
ATOM 998 N N . ALA A 1 124 ? -10.398 -4.435 7.186 1.00 86.38 124 ALA A N 1
ATOM 999 C CA . ALA A 1 124 ? -8.979 -4.645 6.883 1.00 86.38 124 ALA A CA 1
ATOM 1000 C C . ALA A 1 124 ? -8.489 -3.593 5.878 1.00 86.38 124 ALA A C 1
ATOM 1002 O O . ALA A 1 124 ? -8.822 -3.652 4.698 1.00 86.38 124 ALA A O 1
ATOM 1003 N N . VAL A 1 125 ? -7.714 -2.611 6.333 1.00 84.88 125 VAL A N 1
ATOM 1004 C CA . VAL A 1 125 ? -7.301 -1.476 5.504 1.00 84.88 125 VAL A CA 1
ATOM 1005 C C . VAL A 1 125 ? -5.878 -1.672 5.012 1.00 84.88 125 VAL A C 1
ATOM 1007 O O . VAL A 1 125 ? -4.989 -1.830 5.834 1.00 84.88 125 VAL A O 1
ATOM 1010 N N . ILE A 1 126 ? -5.635 -1.655 3.703 1.00 86.81 126 ILE A N 1
ATOM 1011 C CA . ILE A 1 126 ? -4.267 -1.653 3.154 1.00 86.81 126 ILE A CA 1
ATOM 1012 C C . ILE A 1 126 ? -3.899 -0.213 2.810 1.00 86.81 126 ILE A C 1
ATOM 1014 O O . ILE A 1 126 ? -4.685 0.486 2.168 1.00 86.81 126 ILE A O 1
ATOM 1018 N N . ASP A 1 127 ? -2.719 0.213 3.241 1.00 86.81 127 ASP A N 1
ATOM 1019 C CA . ASP A 1 127 ? -2.189 1.553 3.020 1.00 86.81 127 ASP A CA 1
ATOM 1020 C C . ASP A 1 127 ? -0.870 1.465 2.250 1.00 86.81 127 ASP A C 1
ATOM 1022 O O . ASP A 1 127 ? 0.217 1.423 2.826 1.00 86.81 127 ASP A O 1
ATOM 1026 N N . TRP A 1 128 ? -0.999 1.337 0.928 1.00 88.94 128 TRP A N 1
ATOM 1027 C CA . TRP A 1 128 ? 0.103 1.385 -0.030 1.00 88.94 128 TRP A CA 1
ATOM 1028 C C . TRP A 1 128 ? 0.078 2.742 -0.731 1.00 88.94 128 TRP A C 1
ATOM 1030 O O . TRP A 1 128 ? -0.852 3.059 -1.477 1.00 88.94 128 TRP A O 1
ATOM 1040 N N . GLU A 1 129 ? 1.108 3.544 -0.499 1.00 88.94 129 GLU A N 1
ATOM 1041 C CA . GLU A 1 129 ? 1.241 4.914 -0.979 1.00 88.94 129 GLU A CA 1
ATOM 1042 C C . GLU A 1 129 ? 2.492 5.143 -1.841 1.00 88.94 129 GLU A C 1
ATOM 1044 O O . GLU A 1 129 ? 2.625 6.213 -2.446 1.00 88.94 129 GLU A O 1
ATOM 1049 N N . GLY A 1 130 ? 3.391 4.163 -1.938 1.00 89.12 130 GLY A N 1
ATOM 1050 C CA . GLY A 1 130 ? 4.633 4.234 -2.702 1.00 89.12 130 GLY A CA 1
ATOM 1051 C C . GLY A 1 130 ? 4.407 4.634 -4.159 1.00 89.12 130 GLY A C 1
ATOM 1052 O O . GLY A 1 130 ? 5.083 5.532 -4.652 1.00 89.12 130 GLY A O 1
ATOM 1053 N N . TRP A 1 131 ? 3.405 4.056 -4.820 1.00 92.50 131 TRP A N 1
ATOM 1054 C CA . TRP A 1 131 ? 3.010 4.388 -6.189 1.00 92.50 131 TRP A CA 1
ATOM 1055 C C . TRP A 1 131 ? 1.494 4.285 -6.374 1.00 92.50 131 TRP A C 1
ATOM 1057 O O . TRP A 1 131 ? 0.788 3.665 -5.581 1.00 92.50 131 TRP A O 1
ATOM 1067 N N . VAL A 1 132 ? 0.975 4.905 -7.435 1.00 90.94 132 VAL A N 1
ATOM 1068 C CA . VAL A 1 132 ? -0.430 4.771 -7.845 1.00 90.94 132 VAL A CA 1
ATOM 1069 C C . VAL A 1 132 ? -0.543 3.900 -9.100 1.00 90.94 132 VAL A C 1
ATOM 1071 O O . VAL A 1 132 ? 0.322 4.002 -9.968 1.0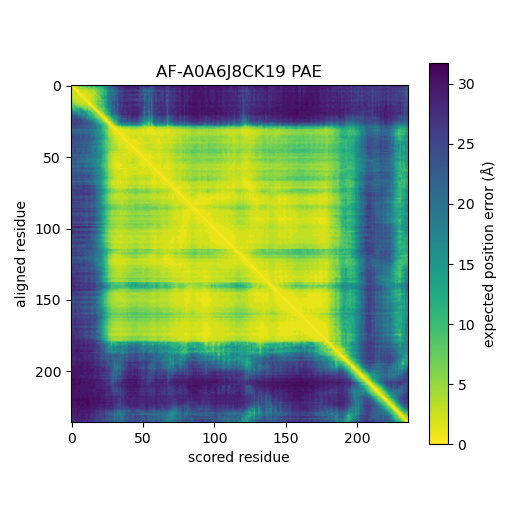0 90.94 132 VAL A O 1
ATOM 1074 N N . PRO A 1 133 ? -1.594 3.067 -9.248 1.00 90.81 133 PRO A N 1
ATOM 1075 C CA . PRO A 1 133 ? -1.688 2.119 -10.364 1.00 90.81 133 PRO A CA 1
ATOM 1076 C C . PRO A 1 133 ? -1.791 2.743 -11.759 1.00 90.81 133 PRO A C 1
ATOM 1078 O O . PRO A 1 133 ? -1.547 2.050 -12.734 1.00 90.81 133 PRO A O 1
ATOM 1081 N N . ILE A 1 134 ? -2.177 4.020 -11.856 1.00 92.06 134 ILE A N 1
ATOM 1082 C CA . ILE A 1 134 ? -2.245 4.756 -13.125 1.00 92.06 134 ILE A CA 1
ATOM 1083 C C . ILE A 1 134 ? -0.879 5.395 -13.356 1.00 92.06 134 ILE A C 1
ATOM 1085 O O . ILE A 1 134 ? -0.492 6.279 -12.588 1.00 92.06 134 ILE A O 1
ATOM 1089 N N . PHE A 1 135 ? -0.180 4.974 -14.407 1.00 94.38 135 PHE A N 1
ATOM 1090 C CA . PHE A 1 135 ? 1.231 5.277 -14.647 1.00 94.38 135 PHE A CA 1
ATOM 1091 C C . PHE A 1 135 ? 1.517 6.780 -14.581 1.00 94.38 135 PHE A C 1
ATOM 1093 O O . PHE A 1 135 ? 2.242 7.226 -13.693 1.00 94.38 135 PHE A O 1
ATOM 1100 N N . ASP A 1 136 ? 0.833 7.571 -15.412 1.00 93.88 136 ASP A N 1
ATOM 1101 C CA . ASP A 1 136 ? 1.043 9.023 -15.517 1.00 93.88 136 ASP A CA 1
ATOM 1102 C C . ASP A 1 136 ? 0.737 9.776 -14.218 1.00 93.88 136 ASP A C 1
ATOM 1104 O O . ASP A 1 136 ? 1.262 10.860 -13.975 1.00 93.88 136 ASP A O 1
ATOM 1108 N N . ARG A 1 137 ? -0.102 9.219 -13.333 1.00 92.06 137 ARG A N 1
ATOM 1109 C CA . ARG A 1 137 ? -0.417 9.887 -12.063 1.00 92.06 137 ARG A CA 1
ATOM 1110 C C . ARG A 1 137 ? 0.750 9.868 -11.077 1.00 92.06 137 ARG A C 1
ATOM 1112 O O . ARG A 1 137 ? 0.714 10.616 -10.099 1.00 92.06 137 ARG A O 1
ATOM 1119 N N . ASN A 1 138 ? 1.777 9.061 -11.329 1.00 92.75 138 ASN A N 1
ATOM 1120 C CA . ASN A 1 138 ? 3.012 9.088 -10.556 1.00 92.75 138 ASN A CA 1
ATOM 1121 C C . ASN A 1 138 ? 3.874 10.327 -10.876 1.00 92.75 138 ASN A C 1
ATOM 1123 O O . ASN A 1 138 ? 4.690 10.701 -10.038 1.00 92.75 138 ASN A O 1
ATOM 1127 N N . GLU A 1 139 ? 3.645 11.033 -11.997 1.00 89.94 139 GLU A N 1
ATOM 1128 C CA . GLU A 1 139 ? 4.343 12.297 -12.318 1.00 89.94 139 GLU A CA 1
ATOM 1129 C C . GLU A 1 139 ? 3.966 13.430 -11.344 1.00 89.94 139 GLU A C 1
ATOM 1131 O O . GLU A 1 139 ? 4.761 14.332 -11.091 1.00 89.94 139 GLU A O 1
ATOM 1136 N N . TYR A 1 140 ? 2.776 13.377 -10.729 1.00 86.81 140 TYR A N 1
ATOM 1137 C CA . TYR A 1 140 ? 2.273 14.439 -9.844 1.00 86.81 140 TYR A CA 1
ATOM 1138 C C . TYR A 1 140 ? 2.947 14.500 -8.464 1.00 86.81 140 TYR A C 1
ATOM 1140 O O . TYR A 1 140 ? 2.536 15.284 -7.606 1.00 86.81 140 TYR A O 1
ATOM 1148 N N . SER A 1 141 ? 3.956 13.667 -8.209 1.00 84.62 141 SER A N 1
ATOM 1149 C CA . SER A 1 141 ? 4.718 13.674 -6.966 1.00 84.62 141 SER A CA 1
ATOM 1150 C C . SER A 1 141 ? 6.192 13.424 -7.252 1.00 84.62 141 SER A C 1
ATOM 1152 O O . SER A 1 141 ? 6.548 12.407 -7.844 1.00 84.62 141 SER A O 1
ATOM 1154 N N . TYR A 1 142 ? 7.059 14.321 -6.773 1.00 82.06 142 TYR A N 1
ATOM 1155 C CA . TYR A 1 142 ? 8.509 14.188 -6.939 1.00 82.06 142 TYR A CA 1
ATOM 1156 C C . TYR A 1 142 ? 9.020 12.818 -6.469 1.00 82.06 142 TYR A C 1
ATOM 1158 O O . TYR A 1 142 ? 9.792 12.172 -7.173 1.00 82.06 142 TYR A O 1
ATOM 1166 N N . THR A 1 143 ? 8.514 12.324 -5.335 1.00 86.12 143 THR A N 1
ATOM 1167 C CA . THR A 1 143 ? 8.908 11.028 -4.767 1.00 86.12 143 THR A CA 1
ATOM 1168 C C . THR A 1 143 ? 8.406 9.827 -5.572 1.00 86.12 143 THR A C 1
ATOM 1170 O O . THR A 1 143 ? 8.959 8.742 -5.425 1.00 86.12 143 THR A O 1
ATOM 1173 N N . ARG A 1 144 ? 7.398 10.000 -6.441 1.00 91.69 144 ARG A N 1
ATOM 1174 C CA . ARG A 1 144 ? 6.856 8.936 -7.303 1.00 91.69 144 ARG A CA 1
ATOM 1175 C C . ARG A 1 144 ? 7.348 9.001 -8.754 1.00 91.69 144 ARG A C 1
ATOM 1177 O O . ARG A 1 144 ? 7.211 8.021 -9.480 1.00 91.69 144 ARG A O 1
ATOM 1184 N N . SER A 1 145 ? 7.999 10.089 -9.167 1.00 93.75 145 SER A N 1
ATOM 1185 C CA . SER A 1 145 ? 8.606 10.198 -10.506 1.00 93.75 145 SER A CA 1
ATOM 1186 C C . SER A 1 145 ? 9.605 9.067 -10.809 1.00 93.75 145 SER A C 1
ATOM 1188 O O . SER A 1 145 ? 9.714 8.618 -11.949 1.00 93.75 145 SER A O 1
ATOM 1190 N N . ILE A 1 146 ? 10.261 8.525 -9.773 1.00 95.75 146 ILE A N 1
ATOM 1191 C CA . ILE A 1 146 ? 11.184 7.389 -9.884 1.00 95.75 146 ILE A CA 1
ATOM 1192 C C . ILE A 1 146 ? 10.543 6.149 -10.520 1.00 95.75 146 ILE A C 1
ATOM 1194 O O . ILE A 1 146 ? 11.224 5.440 -11.252 1.00 95.75 146 ILE A O 1
ATOM 1198 N N . TYR A 1 147 ? 9.248 5.896 -10.304 1.00 97.19 147 TYR A N 1
ATOM 1199 C CA . TYR A 1 147 ? 8.566 4.728 -10.872 1.00 97.19 147 TYR A CA 1
ATOM 1200 C C . TYR A 1 147 ? 8.404 4.838 -12.388 1.00 97.19 147 TYR A C 1
ATOM 1202 O O . TYR A 1 147 ? 8.461 3.825 -13.081 1.00 97.19 147 TYR A O 1
ATOM 1210 N N . ILE A 1 148 ? 8.247 6.057 -12.905 1.00 97.19 148 ILE A N 1
ATOM 1211 C CA . ILE A 1 148 ? 8.159 6.315 -14.344 1.00 97.19 148 ILE A CA 1
ATOM 1212 C C . ILE A 1 148 ? 9.535 6.159 -14.963 1.00 97.19 148 ILE A C 1
ATOM 1214 O O . ILE A 1 148 ? 9.710 5.303 -15.825 1.00 97.19 148 ILE A O 1
ATOM 1218 N N . ASN A 1 149 ? 10.523 6.883 -14.430 1.00 96.56 149 ASN A N 1
ATOM 1219 C CA . ASN A 1 149 ? 11.896 6.831 -14.924 1.00 96.56 149 ASN A CA 1
ATOM 1220 C C . ASN A 1 149 ? 12.427 5.395 -14.914 1.00 96.56 149 ASN A C 1
ATOM 1222 O O . ASN A 1 149 ? 12.937 4.921 -15.917 1.00 96.56 149 ASN A O 1
ATOM 1226 N N . LYS A 1 150 ? 12.232 4.654 -13.815 1.00 97.94 150 LYS A N 1
ATOM 1227 C CA . LYS A 1 150 ? 12.714 3.271 -13.716 1.00 97.94 150 LYS A CA 1
ATOM 1228 C C . LYS A 1 150 ? 11.949 2.291 -14.599 1.00 97.94 150 LYS A C 1
ATOM 1230 O O . LYS A 1 150 ? 12.535 1.298 -15.017 1.00 97.94 150 LYS A O 1
ATOM 1235 N N . SER A 1 151 ? 10.675 2.548 -14.895 1.00 98.38 151 SER A N 1
ATOM 1236 C CA . SER A 1 151 ? 9.933 1.726 -15.860 1.00 98.38 151 SER A CA 1
ATOM 1237 C C . SER A 1 151 ? 10.406 1.979 -17.292 1.00 98.38 151 SER A C 1
ATOM 1239 O O . SER A 1 151 ? 10.529 1.029 -18.059 1.00 98.38 151 SER A O 1
ATOM 1241 N N . GLU A 1 152 ? 10.697 3.232 -17.652 1.00 98.44 152 GLU A N 1
ATOM 1242 C CA . GLU A 1 152 ? 11.248 3.586 -18.966 1.00 98.44 152 GLU A CA 1
ATOM 1243 C C . GLU A 1 152 ? 12.700 3.101 -19.129 1.00 98.44 152 GLU A C 1
ATOM 1245 O O . GLU A 1 152 ? 13.027 2.550 -20.181 1.00 98.44 152 GLU A O 1
ATOM 1250 N N . ASP A 1 153 ? 13.537 3.217 -18.088 1.00 98.31 153 ASP A N 1
ATOM 1251 C CA . ASP A 1 153 ? 14.899 2.659 -18.042 1.00 98.31 153 ASP A CA 1
ATOM 1252 C C . ASP A 1 153 ? 14.864 1.151 -18.335 1.00 98.31 153 ASP A C 1
ATOM 1254 O O . ASP A 1 153 ? 15.550 0.677 -19.237 1.00 98.31 153 ASP A O 1
ATOM 1258 N N . LEU A 1 154 ? 14.001 0.408 -17.625 1.00 98.25 154 LEU A N 1
ATOM 1259 C CA . LEU A 1 154 ? 13.854 -1.042 -17.782 1.00 98.25 154 LEU A CA 1
ATOM 1260 C C . LEU A 1 154 ? 13.529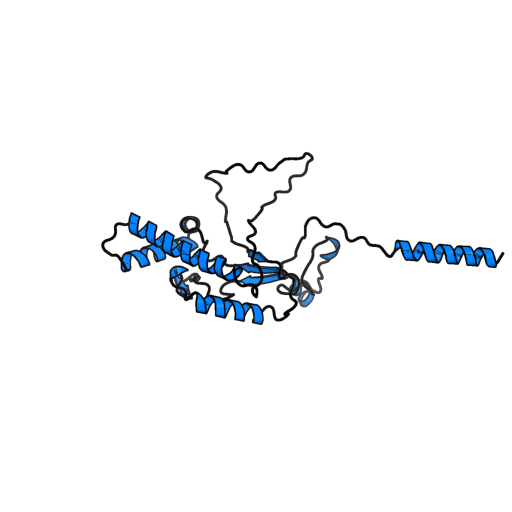 -1.437 -19.230 1.00 98.25 154 LEU A C 1
ATOM 1262 O O . LEU A 1 154 ? 14.108 -2.379 -19.764 1.00 98.25 154 LEU A O 1
ATOM 1266 N N . VAL A 1 155 ? 12.602 -0.727 -19.876 1.00 98.50 155 VAL A N 1
ATOM 1267 C CA . VAL A 1 155 ? 12.226 -1.010 -21.269 1.00 98.50 155 VAL A CA 1
ATOM 1268 C C . VAL A 1 155 ? 13.338 -0.603 -22.236 1.00 98.50 155 VAL A C 1
ATOM 1270 O O . VAL A 1 155 ? 13.609 -1.332 -23.187 1.00 98.50 155 VAL A O 1
ATOM 1273 N N . SER A 1 156 ? 14.001 0.528 -21.991 1.00 98.31 156 SER A N 1
ATOM 1274 C CA . SER A 1 156 ? 15.102 1.018 -22.832 1.00 98.31 156 SER A CA 1
ATOM 1275 C C . SER A 1 156 ? 16.307 0.078 -22.807 1.00 98.31 156 SER A C 1
ATOM 1277 O O . SER A 1 156 ? 16.924 -0.151 -23.843 1.00 98.31 156 SER A O 1
ATOM 1279 N N . GLU A 1 157 ? 16.627 -0.499 -21.646 1.00 97.94 157 GLU A N 1
ATOM 1280 C CA . GLU A 1 157 ? 17.693 -1.498 -21.500 1.00 97.94 157 GLU A CA 1
ATOM 1281 C C . GLU A 1 157 ? 17.397 -2.777 -22.298 1.00 97.94 157 GLU A C 1
ATOM 1283 O O . GLU A 1 157 ? 18.306 -3.367 -22.883 1.00 97.94 157 GLU A O 1
ATOM 1288 N N . LEU A 1 158 ? 16.128 -3.192 -22.355 1.00 97.38 158 LEU A N 1
ATOM 1289 C CA . LEU A 1 158 ? 15.686 -4.370 -23.108 1.00 97.38 158 LEU A CA 1
ATOM 1290 C C . LEU A 1 158 ? 15.554 -4.110 -24.616 1.00 97.38 158 LEU A C 1
ATOM 1292 O O . LEU A 1 158 ? 15.680 -5.047 -25.407 1.00 97.38 158 LEU A O 1
ATOM 1296 N N . HIS A 1 159 ? 15.308 -2.859 -25.011 1.00 96.81 159 HIS A N 1
ATOM 1297 C CA . HIS A 1 159 ? 15.068 -2.454 -26.397 1.00 96.81 159 HIS A CA 1
ATOM 1298 C C . HIS A 1 159 ? 15.832 -1.167 -26.774 1.00 96.81 159 HIS A C 1
ATOM 1300 O O . HIS A 1 159 ? 15.206 -0.121 -26.986 1.00 96.81 159 HIS A O 1
ATOM 1306 N N . PRO A 1 160 ? 17.177 -1.212 -26.889 1.00 97.25 160 PRO A N 1
ATOM 1307 C CA . PRO A 1 160 ? 18.003 -0.019 -27.120 1.00 97.25 160 PRO A CA 1
ATOM 1308 C C . PRO A 1 160 ? 17.721 0.709 -28.441 1.00 97.25 160 PRO A C 1
ATOM 1310 O O . PRO A 1 160 ? 18.063 1.879 -28.601 1.00 97.25 160 PRO A O 1
ATOM 1313 N N . GLU A 1 161 ? 17.126 0.019 -29.414 1.00 97.88 161 GLU A N 1
ATOM 1314 C CA . GLU A 1 161 ? 16.789 0.546 -30.734 1.00 97.88 161 GLU A CA 1
ATOM 1315 C C . GLU A 1 161 ? 15.420 1.240 -30.796 1.00 97.88 161 GLU A C 1
ATOM 1317 O O . GLU A 1 161 ? 15.075 1.846 -31.816 1.00 97.88 161 GLU A O 1
ATOM 1322 N N . TRP A 1 162 ? 14.603 1.137 -29.743 1.00 98.12 162 TRP A N 1
ATOM 1323 C CA . TRP A 1 162 ? 13.273 1.739 -29.735 1.00 98.12 162 TRP A CA 1
ATOM 1324 C C . TRP A 1 162 ? 13.340 3.247 -29.539 1.00 98.12 162 TRP A C 1
ATOM 1326 O O . TRP A 1 162 ? 14.132 3.783 -28.769 1.00 98.12 162 TRP A O 1
ATOM 1336 N N . ASN A 1 163 ? 12.440 3.955 -30.220 1.00 98.06 163 ASN A N 1
ATOM 1337 C CA . ASN A 1 163 ? 12.277 5.380 -29.977 1.00 98.06 163 ASN A CA 1
ATOM 1338 C C . ASN A 1 163 ? 11.616 5.640 -28.602 1.00 98.06 163 ASN A C 1
ATOM 1340 O O . ASN A 1 163 ? 10.866 4.789 -28.106 1.00 98.06 163 ASN A O 1
ATOM 1344 N N . PRO A 1 164 ? 11.810 6.836 -28.015 1.00 97.81 164 PRO A N 1
ATOM 1345 C CA . PRO A 1 164 ? 11.302 7.152 -26.677 1.00 97.81 164 PRO A CA 1
ATOM 1346 C C . PRO A 1 164 ? 9.782 7.005 -26.516 1.00 97.81 164 PRO A C 1
ATOM 1348 O O . PRO A 1 164 ? 9.301 6.586 -25.467 1.00 97.81 164 PRO A O 1
ATOM 1351 N N . SER A 1 165 ? 8.995 7.311 -27.553 1.00 98.00 165 SER A N 1
ATOM 1352 C CA . SER A 1 165 ? 7.531 7.196 -27.485 1.00 98.00 165 SER A CA 1
ATOM 1353 C C . SER A 1 165 ? 7.073 5.746 -27.338 1.00 98.00 165 SER A C 1
ATOM 1355 O O . SER A 1 165 ? 6.136 5.471 -26.586 1.00 98.00 165 SER A O 1
ATOM 1357 N N . ARG A 1 166 ? 7.741 4.814 -28.027 1.00 98.38 166 ARG A N 1
ATOM 1358 C CA . ARG A 1 166 ? 7.463 3.380 -27.911 1.00 98.38 166 ARG A CA 1
ATOM 1359 C C . ARG A 1 166 ? 7.889 2.840 -26.547 1.00 98.38 166 ARG A C 1
ATOM 1361 O O . ARG A 1 166 ? 7.124 2.089 -25.950 1.00 98.38 166 ARG A O 1
ATOM 1368 N N . VAL A 1 167 ? 9.047 3.270 -26.039 1.00 98.56 167 VAL A N 1
ATOM 1369 C CA . VAL A 1 167 ? 9.517 2.940 -24.682 1.00 98.56 167 VAL A CA 1
ATOM 1370 C C . VAL A 1 167 ? 8.490 3.369 -23.634 1.00 98.56 167 VAL A C 1
ATOM 1372 O O . VAL A 1 167 ? 8.046 2.541 -22.843 1.00 98.56 167 VAL A O 1
ATOM 1375 N N . LYS A 1 168 ? 8.049 4.634 -23.663 1.00 98.00 168 LYS A N 1
ATOM 1376 C CA . LYS A 1 168 ? 7.069 5.161 -22.701 1.00 98.00 168 LYS A CA 1
ATOM 1377 C C . LYS A 1 168 ? 5.732 4.420 -22.762 1.00 98.00 168 LYS A C 1
ATOM 1379 O O . LYS A 1 168 ? 5.123 4.155 -21.724 1.00 98.00 168 LYS A O 1
ATOM 1384 N N . LEU A 1 169 ? 5.259 4.082 -23.964 1.00 97.94 169 LEU A N 1
ATOM 1385 C CA . LEU A 1 169 ? 4.022 3.317 -24.135 1.00 97.94 169 LEU A CA 1
ATOM 1386 C C . LEU A 1 169 ? 4.134 1.919 -23.515 1.00 97.94 169 LEU A C 1
ATOM 1388 O O . LEU A 1 169 ? 3.244 1.511 -22.773 1.00 97.94 169 LEU A O 1
ATOM 1392 N N . GLU A 1 170 ? 5.224 1.207 -23.786 1.00 98.25 170 GLU A N 1
ATOM 1393 C CA . GLU A 1 170 ? 5.440 -0.136 -23.249 1.00 98.25 170 GLU A CA 1
ATOM 1394 C C . GLU A 1 170 ? 5.640 -0.112 -21.725 1.00 98.25 170 GLU A C 1
ATOM 1396 O O . GLU A 1 170 ? 5.020 -0.898 -21.010 1.00 98.25 170 GLU A O 1
ATOM 1401 N N . ALA A 1 171 ? 6.418 0.844 -21.206 1.00 98.25 171 ALA A N 1
ATOM 1402 C CA . ALA A 1 171 ? 6.629 1.035 -19.771 1.00 98.25 171 ALA A CA 1
ATOM 1403 C C . ALA A 1 171 ? 5.302 1.249 -19.026 1.00 98.25 171 ALA A C 1
ATOM 1405 O O . ALA A 1 171 ? 5.059 0.618 -17.994 1.00 98.25 171 ALA A O 1
ATOM 1406 N N . ARG A 1 172 ? 4.407 2.074 -19.591 1.00 98.00 172 ARG A N 1
ATOM 1407 C CA . ARG A 1 172 ? 3.038 2.254 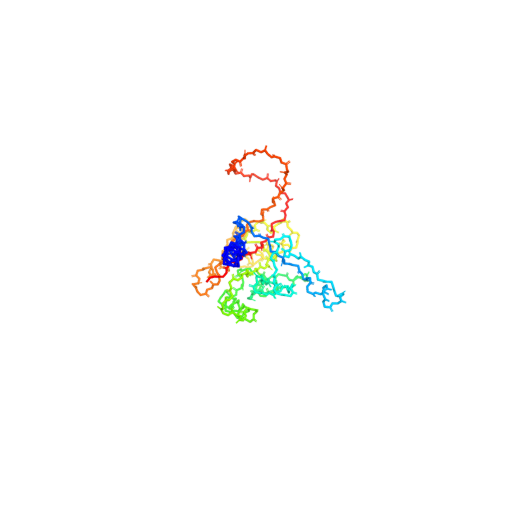-19.092 1.00 98.00 172 ARG A CA 1
ATOM 1408 C C . ARG A 1 172 ? 2.278 0.93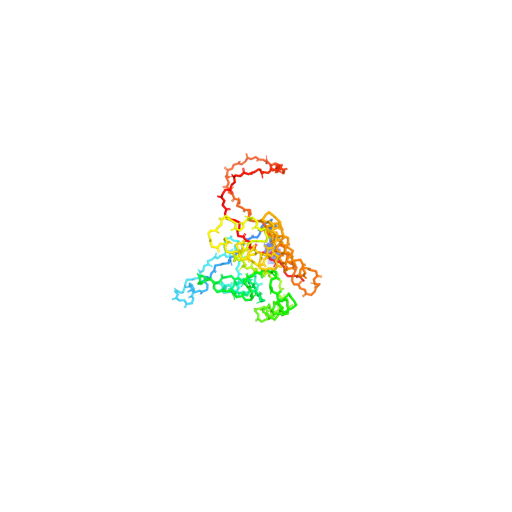1 -19.073 1.00 98.00 172 ARG A C 1
ATOM 1410 O O . ARG A 1 172 ? 1.718 0.580 -18.039 1.00 98.00 172 ARG A O 1
ATOM 1417 N N . ILE A 1 173 ? 2.243 0.210 -20.195 1.00 96.75 173 ILE A N 1
ATOM 1418 C CA . ILE A 1 173 ? 1.479 -1.041 -20.320 1.00 96.75 173 ILE A CA 1
ATOM 1419 C C . ILE A 1 173 ? 1.949 -2.065 -19.282 1.00 96.75 173 ILE A C 1
ATOM 1421 O O . ILE A 1 173 ? 1.117 -2.627 -18.565 1.00 96.75 173 ILE A O 1
ATOM 1425 N N . GLN A 1 174 ? 3.261 -2.280 -19.156 1.00 96.38 174 GLN A N 1
ATOM 1426 C CA . GLN A 1 174 ? 3.825 -3.231 -18.196 1.00 96.38 174 GLN A CA 1
ATOM 1427 C C . GLN A 1 174 ? 3.514 -2.827 -16.752 1.00 96.38 174 GLN A C 1
ATOM 1429 O O . GLN A 1 174 ? 3.035 -3.650 -15.966 1.00 96.38 174 GLN A O 1
ATOM 1434 N N . PHE A 1 175 ? 3.720 -1.551 -16.415 1.00 96.81 175 PHE A N 1
ATOM 1435 C CA . PHE A 1 175 ? 3.455 -1.034 -15.078 1.00 96.81 175 PHE A CA 1
ATOM 1436 C C . PHE A 1 175 ? 1.981 -1.185 -14.689 1.00 96.81 175 PHE A C 1
ATOM 1438 O O . PHE A 1 175 ? 1.678 -1.779 -13.655 1.00 96.81 175 PHE A O 1
ATOM 1445 N N . GLU A 1 176 ? 1.053 -0.683 -15.511 1.00 94.56 176 GLU A N 1
ATOM 1446 C CA . GLU A 1 176 ? -0.379 -0.691 -15.188 1.00 94.56 176 GLU A CA 1
ATOM 1447 C C . GLU A 1 176 ? -0.947 -2.115 -15.160 1.00 94.56 176 GLU A C 1
ATOM 1449 O O . GLU A 1 176 ? -1.792 -2.419 -14.311 1.00 94.56 176 GLU A O 1
ATOM 1454 N N . THR A 1 177 ? -0.448 -3.011 -16.022 1.00 90.88 177 THR A N 1
ATOM 1455 C CA . THR A 1 177 ? -0.842 -4.430 -16.038 1.00 90.88 177 THR A CA 1
ATOM 1456 C C . THR A 1 177 ? -0.474 -5.110 -14.724 1.00 90.88 177 THR A C 1
ATOM 1458 O O . THR A 1 177 ? -1.331 -5.717 -14.077 1.00 90.88 177 THR A O 1
ATOM 1461 N N . SER A 1 178 ? 0.773 -4.970 -14.275 1.00 90.00 178 SER A N 1
ATOM 1462 C CA . SER A 1 178 ? 1.236 -5.601 -13.037 1.00 90.00 178 SER A CA 1
ATOM 1463 C C . SER A 1 178 ? 0.698 -4.920 -11.777 1.00 90.00 178 SER A C 1
ATOM 1465 O O . SER A 1 178 ? 0.341 -5.602 -10.812 1.00 90.00 178 SER A O 1
ATOM 1467 N N . ALA A 1 179 ? 0.557 -3.592 -11.785 1.00 89.69 179 ALA A N 1
ATOM 1468 C CA . ALA A 1 179 ? -0.107 -2.842 -10.721 1.00 89.69 179 ALA A CA 1
ATOM 1469 C C . ALA A 1 179 ? -1.569 -3.292 -10.547 1.00 89.69 179 ALA A C 1
ATOM 1471 O O . ALA A 1 179 ? -2.027 -3.517 -9.424 1.00 89.69 179 ALA A O 1
ATOM 1472 N N . SER A 1 180 ? -2.282 -3.495 -11.660 1.00 81.62 180 SER A N 1
ATOM 1473 C CA . SER A 1 180 ? -3.656 -4.000 -11.659 1.00 81.62 180 SER A CA 1
ATOM 1474 C C . SER A 1 180 ? -3.734 -5.473 -11.270 1.00 81.62 180 SER A C 1
ATOM 1476 O O . SER A 1 180 ? -4.656 -5.846 -10.551 1.00 81.62 180 SER A O 1
ATOM 1478 N N . TYR A 1 181 ? -2.778 -6.317 -11.672 1.00 76.19 181 TYR A N 1
ATOM 1479 C CA . TYR A 1 181 ? -2.747 -7.734 -11.288 1.00 76.19 181 TYR A CA 1
ATOM 1480 C C . TYR A 1 181 ? -2.691 -7.902 -9.767 1.00 76.19 181 TYR A C 1
ATOM 1482 O O . TYR A 1 181 ? -3.488 -8.651 -9.197 1.00 76.19 181 TYR A O 1
ATOM 1490 N N . ASN A 1 182 ? -1.803 -7.151 -9.102 1.00 61.56 182 ASN A N 1
ATOM 1491 C CA . ASN A 1 182 ? -1.693 -7.145 -7.639 1.00 61.56 182 ASN A CA 1
ATOM 1492 C C . ASN A 1 182 ? -3.036 -6.812 -6.966 1.00 61.56 182 ASN A C 1
ATOM 1494 O O . ASN A 1 182 ? -3.336 -7.323 -5.889 1.00 61.56 182 ASN A O 1
ATOM 1498 N N . TYR A 1 183 ? -3.864 -5.999 -7.623 1.00 61.62 183 TYR A N 1
ATOM 1499 C CA . TYR A 1 183 ? -5.169 -5.587 -7.126 1.00 61.62 183 TYR A CA 1
ATOM 1500 C C . TYR A 1 183 ? -6.300 -6.577 -7.458 1.00 61.62 183 TYR A C 1
ATOM 1502 O O . TYR A 1 183 ? -7.098 -6.939 -6.594 1.00 61.62 183 TYR A O 1
ATOM 1510 N N . VAL A 1 184 ? -6.394 -7.012 -8.715 1.00 59.81 184 VAL A N 1
ATOM 1511 C CA . VAL A 1 184 ? -7.526 -7.780 -9.254 1.00 59.81 184 VAL A CA 1
ATOM 1512 C C . VAL A 1 184 ? -7.471 -9.245 -8.833 1.00 59.81 184 VAL A C 1
ATOM 1514 O O . VAL A 1 184 ? -8.495 -9.797 -8.430 1.00 59.81 184 VAL A O 1
ATOM 1517 N N . GLU A 1 185 ? -6.301 -9.883 -8.877 1.00 61.81 185 GLU A N 1
ATOM 1518 C CA . GLU A 1 185 ? -6.185 -11.305 -8.526 1.00 61.81 185 GLU A CA 1
ATOM 1519 C C . GLU A 1 185 ? -6.408 -11.568 -7.043 1.00 61.81 185 GLU A C 1
ATOM 1521 O O . GLU A 1 185 ? -6.893 -12.635 -6.664 1.00 61.81 185 GLU A O 1
ATOM 1526 N N . TRP A 1 186 ? -6.131 -10.580 -6.191 1.00 57.25 186 TRP A N 1
ATOM 1527 C CA . TRP A 1 186 ? -6.512 -10.684 -4.794 1.00 57.25 186 TRP A CA 1
ATOM 1528 C C . TRP A 1 186 ? -8.030 -10.816 -4.631 1.00 57.25 186 TRP A C 1
ATOM 1530 O O . TRP A 1 186 ? -8.492 -11.695 -3.902 1.00 57.25 186 TRP A O 1
ATOM 1540 N N . LYS A 1 187 ? -8.802 -9.969 -5.328 1.00 56.19 187 LYS A N 1
ATOM 1541 C CA . LYS A 1 187 ? -10.270 -9.939 -5.228 1.00 56.19 187 LYS A CA 1
ATOM 1542 C C . LYS A 1 187 ? -10.945 -11.208 -5.730 1.00 56.19 187 LYS A C 1
ATOM 1544 O O . LYS A 1 187 ? -12.051 -11.508 -5.302 1.00 56.19 187 LYS A O 1
ATOM 1549 N N . LYS A 1 188 ? -10.317 -11.925 -6.663 1.00 53.62 188 LYS A N 1
ATOM 1550 C CA . LYS A 1 188 ? -10.909 -13.109 -7.300 1.00 53.62 188 LYS A CA 1
ATOM 1551 C C . LYS A 1 188 ? -10.912 -14.355 -6.416 1.00 53.62 188 LYS A C 1
ATOM 1553 O O . LYS A 1 188 ? -11.585 -15.321 -6.763 1.00 53.62 188 LYS A O 1
ATOM 1558 N N . LYS A 1 189 ? -10.159 -14.388 -5.312 1.00 55.06 189 LYS A N 1
ATOM 1559 C CA . LYS A 1 189 ? -10.066 -15.587 -4.468 1.00 55.06 189 LYS A CA 1
ATOM 1560 C C . LYS A 1 189 ? -11.196 -15.600 -3.429 1.00 55.06 189 LYS A C 1
ATOM 1562 O O . LYS A 1 189 ? -11.186 -14.742 -2.556 1.00 55.06 189 LYS A O 1
ATOM 1567 N N . PRO A 1 190 ? -12.113 -16.588 -3.454 1.00 45.25 190 PRO A N 1
ATOM 1568 C CA . PRO A 1 190 ? -13.273 -16.631 -2.552 1.00 45.25 190 PRO A CA 1
ATOM 1569 C C . PRO A 1 190 ? -12.908 -16.718 -1.066 1.00 45.25 190 PRO A C 1
ATOM 1571 O O . PRO A 1 190 ? -13.688 -16.328 -0.214 1.00 45.25 190 PRO A O 1
ATOM 1574 N N . SER A 1 191 ? -11.720 -17.244 -0.757 1.00 47.66 191 SER A N 1
ATOM 1575 C CA . SER A 1 191 ? -11.180 -17.336 0.604 1.00 47.66 191 SER A CA 1
ATOM 1576 C C . SER A 1 191 ? -10.493 -16.053 1.080 1.00 47.66 191 SER A C 1
ATOM 1578 O O . SER A 1 191 ? -9.942 -16.034 2.179 1.00 47.66 191 SER A O 1
ATOM 1580 N N . ASN A 1 192 ? -10.383 -15.042 0.217 1.00 45.56 192 ASN A N 1
ATOM 1581 C CA . ASN A 1 192 ? -9.725 -13.791 0.545 1.00 45.56 192 ASN A CA 1
ATOM 1582 C C . ASN A 1 192 ? -10.773 -12.762 0.984 1.00 45.56 192 ASN A C 1
ATOM 1584 O O . ASN A 1 192 ? -11.827 -12.674 0.356 1.00 45.56 192 ASN A O 1
ATOM 1588 N N . PRO A 1 193 ? -10.454 -11.917 1.979 1.00 48.00 193 PRO A N 1
ATOM 1589 C CA . PRO A 1 193 ? -11.256 -10.741 2.287 1.00 48.00 193 PRO A CA 1
ATOM 1590 C C . PRO A 1 193 ? -11.571 -9.933 1.017 1.00 48.00 193 PRO A C 1
ATOM 1592 O O . PRO A 1 193 ? -10.668 -9.632 0.226 1.00 48.00 193 PRO A O 1
ATOM 1595 N N . VAL A 1 194 ? -12.847 -9.596 0.809 1.00 41.16 194 VAL A N 1
ATOM 1596 C CA . VAL A 1 194 ? -13.350 -8.961 -0.421 1.00 41.16 194 VAL A CA 1
ATOM 1597 C C . VAL A 1 194 ? -13.036 -7.467 -0.429 1.00 41.16 194 VAL A C 1
ATOM 1599 O O . VAL A 1 194 ? -13.744 -6.660 0.161 1.00 41.16 194 VAL A O 1
ATOM 1602 N N . PHE A 1 195 ? -11.979 -7.068 -1.139 1.00 47.91 195 PHE A N 1
ATOM 1603 C CA . PHE A 1 195 ? -11.519 -5.677 -1.171 1.00 47.91 195 PHE A CA 1
ATOM 1604 C C . PHE A 1 195 ? -12.385 -4.748 -2.045 1.00 47.91 195 PHE A C 1
ATOM 1606 O O . PHE A 1 195 ? -12.472 -4.920 -3.266 1.00 47.91 195 PHE A O 1
ATOM 1613 N N . THR A 1 196 ? -12.939 -3.674 -1.473 1.00 35.84 196 THR A N 1
ATOM 1614 C CA . THR A 1 196 ? -13.604 -2.579 -2.213 1.00 35.84 196 THR A CA 1
ATOM 1615 C C . THR A 1 196 ? -12.759 -1.304 -2.262 1.00 35.84 196 THR A C 1
ATOM 1617 O O . THR A 1 196 ? -12.090 -0.935 -1.304 1.00 35.84 196 THR A O 1
ATOM 1620 N N . GLN A 1 197 ? -12.769 -0.618 -3.411 1.00 34.56 197 GLN A N 1
ATOM 1621 C CA . GLN A 1 197 ? -12.100 0.675 -3.582 1.00 34.56 197 GLN A CA 1
ATOM 1622 C C . GLN A 1 197 ? -12.989 1.778 -3.005 1.00 34.56 197 GLN A C 1
ATOM 1624 O O . GLN A 1 197 ? -14.065 2.023 -3.549 1.00 34.56 197 GLN A O 1
ATOM 1629 N N . GLN A 1 198 ? -12.549 2.486 -1.964 1.00 30.19 198 GLN A N 1
ATOM 1630 C CA . GLN A 1 198 ? -13.222 3.715 -1.551 1.00 30.19 198 GLN A CA 1
ATOM 1631 C C . GLN A 1 198 ? -12.469 4.909 -2.143 1.00 30.19 198 GLN A C 1
ATOM 1633 O O . GLN A 1 198 ? -11.330 5.196 -1.785 1.00 30.19 198 GLN A O 1
ATOM 1638 N N . ARG A 1 199 ? -13.095 5.611 -3.095 1.00 30.45 199 ARG A N 1
ATOM 1639 C CA . ARG A 1 199 ? -12.598 6.921 -3.539 1.00 30.45 199 ARG A CA 1
ATOM 1640 C C . ARG A 1 199 ? -12.702 7.873 -2.347 1.00 30.45 199 ARG A C 1
ATOM 1642 O O . ARG A 1 199 ? -13.746 7.902 -1.697 1.00 30.45 199 ARG A O 1
ATOM 1649 N N . ARG A 1 200 ? -11.655 8.660 -2.064 1.00 29.75 200 ARG A N 1
ATOM 1650 C CA . ARG A 1 200 ? -11.716 9.759 -1.084 1.00 29.75 200 ARG A CA 1
ATOM 1651 C C . ARG A 1 200 ? -12.869 10.696 -1.458 1.00 29.75 200 ARG A C 1
ATOM 1653 O O . ARG A 1 200 ? -12.703 11.596 -2.272 1.00 29.75 200 ARG A O 1
ATOM 1660 N N . SER A 1 201 ? -14.035 10.523 -0.850 1.00 31.84 201 SER A N 1
ATOM 1661 C CA . SER A 1 201 ? -15.068 11.548 -0.854 1.00 31.84 201 SER A CA 1
ATOM 1662 C C . SER A 1 201 ? -14.711 12.552 0.235 1.00 31.84 201 SER A C 1
ATOM 1664 O O . SER A 1 201 ? -15.030 12.346 1.406 1.00 31.84 201 SER A O 1
ATOM 1666 N N . ARG A 1 202 ? -14.036 13.648 -0.136 1.00 29.36 202 ARG A N 1
ATOM 1667 C CA . ARG A 1 202 ? -14.029 14.857 0.697 1.00 29.36 202 ARG A CA 1
ATOM 1668 C C . ARG A 1 202 ? -15.459 15.404 0.705 1.00 29.36 202 ARG A C 1
ATOM 1670 O O . ARG A 1 202 ? -15.825 16.196 -0.154 1.00 29.36 202 ARG A O 1
ATOM 1677 N N . LYS A 1 203 ? -16.294 14.968 1.650 1.00 30.28 203 LYS A N 1
ATOM 1678 C CA . LYS A 1 203 ? -17.553 15.667 1.934 1.00 30.28 203 LYS A CA 1
ATOM 1679 C C . LYS A 1 203 ? -17.213 16.931 2.715 1.00 30.28 203 LYS A C 1
ATOM 1681 O O . LYS A 1 203 ? -16.990 16.880 3.919 1.00 30.28 203 LYS A O 1
ATOM 1686 N N . VAL A 1 204 ? -17.188 18.071 2.030 1.00 31.58 204 VAL A N 1
ATOM 1687 C CA . VAL A 1 204 ? -17.366 19.359 2.702 1.00 31.58 204 VAL A CA 1
ATOM 1688 C C . VAL A 1 204 ? -18.832 19.415 3.123 1.00 31.58 204 VAL A C 1
ATOM 1690 O O . VAL A 1 204 ? -19.722 19.582 2.292 1.00 31.58 204 VAL A O 1
ATOM 1693 N N . VAL A 1 205 ? -19.100 19.224 4.413 1.00 26.53 205 VAL A N 1
ATOM 1694 C CA . VAL A 1 205 ? -20.433 19.443 4.979 1.00 26.53 205 VAL A CA 1
ATOM 1695 C C . VAL A 1 205 ? -20.675 20.952 4.997 1.00 26.53 205 VAL A C 1
ATOM 1697 O O . VAL A 1 205 ? -20.236 21.648 5.909 1.00 26.53 205 VAL A O 1
ATOM 1700 N N . ARG A 1 206 ? -21.352 21.481 3.973 1.00 28.28 206 ARG A N 1
ATOM 1701 C CA . ARG A 1 206 ? -21.955 22.818 4.037 1.00 28.28 206 ARG A CA 1
ATOM 1702 C C . ARG A 1 206 ? -23.403 22.691 4.488 1.00 28.28 206 ARG A C 1
ATOM 1704 O O . ARG A 1 206 ? -24.213 21.989 3.891 1.00 28.28 206 ARG A O 1
ATOM 1711 N N . ARG A 1 207 ? -23.700 23.372 5.589 1.00 30.72 207 ARG A N 1
ATOM 1712 C CA . ARG A 1 207 ? -25.024 23.486 6.194 1.00 30.72 207 ARG A CA 1
ATOM 1713 C C . ARG A 1 207 ? -25.868 24.420 5.320 1.00 30.72 207 ARG A C 1
ATOM 1715 O O . ARG A 1 207 ? -25.547 25.600 5.247 1.00 30.72 207 ARG A O 1
ATOM 1722 N N . ASN A 1 208 ? -26.873 23.882 4.625 1.00 28.89 208 ASN A N 1
ATOM 1723 C CA . ASN A 1 208 ? -28.244 24.414 4.526 1.00 28.89 208 ASN A CA 1
ATOM 1724 C C . ASN A 1 208 ? -29.022 23.757 3.370 1.00 28.89 208 ASN A C 1
ATOM 1726 O O . ASN A 1 208 ? -28.709 23.932 2.199 1.00 28.89 208 ASN A O 1
ATOM 1730 N N . SER A 1 209 ? -30.039 22.983 3.758 1.00 34.38 209 SER A N 1
ATOM 1731 C CA . SER A 1 209 ? -31.363 22.878 3.126 1.00 34.38 209 SER A CA 1
ATOM 1732 C C . SER A 1 209 ? -31.487 23.172 1.620 1.00 34.38 209 SER A C 1
ATOM 1734 O O . SER A 1 209 ? -31.894 24.264 1.229 1.00 34.38 209 SER A O 1
ATOM 1736 N N . ARG A 1 210 ? -31.298 22.139 0.790 1.00 26.33 210 ARG A N 1
ATOM 1737 C CA . ARG A 1 210 ? -32.231 21.671 -0.264 1.00 26.33 210 ARG A CA 1
ATOM 1738 C C . ARG A 1 210 ? -31.568 20.548 -1.068 1.00 26.33 210 ARG A C 1
ATOM 1740 O O . ARG A 1 210 ? -30.353 20.519 -1.214 1.00 26.33 210 ARG A O 1
ATOM 1747 N N . ILE A 1 211 ? -32.387 19.595 -1.502 1.00 34.47 211 ILE A N 1
ATOM 1748 C CA . ILE A 1 211 ? -32.016 18.415 -2.295 1.00 34.47 211 ILE A CA 1
ATOM 1749 C C . ILE A 1 211 ? -31.154 18.835 -3.490 1.00 34.47 211 ILE A C 1
ATOM 1751 O O . ILE A 1 211 ? -31.543 19.747 -4.215 1.00 34.47 211 ILE A O 1
ATOM 1755 N N . LEU A 1 212 ? -30.031 18.148 -3.710 1.00 22.72 212 LEU A N 1
ATOM 1756 C CA . LEU A 1 212 ? -29.337 18.153 -4.993 1.00 22.72 212 LEU A CA 1
ATOM 1757 C C . LEU A 1 212 ? -29.021 16.714 -5.391 1.00 22.72 212 LEU A C 1
ATOM 1759 O O . LEU A 1 212 ? -28.258 16.001 -4.737 1.00 22.72 212 LEU A O 1
ATOM 1763 N N . GLU A 1 213 ? -29.695 16.317 -6.458 1.00 24.70 213 GLU A N 1
ATOM 1764 C CA . GLU A 1 213 ? -29.340 15.245 -7.371 1.00 24.70 213 GLU A CA 1
ATOM 1765 C C . GLU A 1 213 ? -27.849 15.375 -7.726 1.00 24.70 213 GLU A C 1
ATOM 1767 O O . GLU A 1 213 ? -27.396 16.440 -8.148 1.00 24.70 213 GLU A O 1
ATOM 1772 N N . VAL A 1 214 ? -27.054 14.327 -7.494 1.00 25.78 214 VAL A N 1
ATOM 1773 C CA . VAL A 1 214 ? -25.657 14.321 -7.945 1.00 25.78 214 VAL A CA 1
ATOM 1774 C C . VAL A 1 214 ? -25.662 13.823 -9.380 1.00 25.78 214 VAL A C 1
ATOM 1776 O O . VAL A 1 214 ? -25.637 12.621 -9.640 1.00 25.78 214 VAL A O 1
ATOM 1779 N N . GLN A 1 215 ? -25.731 14.782 -10.296 1.00 21.11 215 GLN A N 1
ATOM 1780 C CA . GLN A 1 215 ? -25.445 14.585 -11.705 1.00 21.11 215 GLN A CA 1
ATOM 1781 C C . GLN A 1 215 ? -23.979 14.150 -11.842 1.00 21.11 215 GLN A C 1
ATOM 1783 O O . GLN A 1 215 ? -23.066 14.792 -11.317 1.00 21.11 215 GLN A O 1
ATOM 1788 N N . VAL A 1 216 ? -23.761 13.007 -12.492 1.00 30.11 216 VAL A N 1
ATOM 1789 C CA . VAL A 1 216 ? -22.430 12.504 -12.837 1.00 30.11 216 VAL A CA 1
ATOM 1790 C C . VAL A 1 216 ? -21.982 13.252 -14.085 1.00 30.11 216 VAL A C 1
ATOM 1792 O O . VAL A 1 216 ? -22.135 12.747 -15.192 1.00 30.11 216 VAL A O 1
ATOM 1795 N N . ASP A 1 217 ? -21.457 14.461 -13.913 1.00 23.28 217 ASP A N 1
ATOM 1796 C CA . ASP A 1 217 ? -20.764 15.139 -15.003 1.00 23.28 217 ASP A CA 1
ATOM 1797 C C . ASP A 1 217 ? -19.274 14.798 -14.966 1.00 23.28 217 ASP A C 1
ATOM 1799 O O . ASP A 1 217 ? -18.599 14.887 -13.935 1.00 23.28 217 ASP A O 1
ATOM 1803 N N . ASN A 1 218 ? -18.789 14.348 -16.126 1.00 39.25 218 ASN A N 1
ATOM 1804 C CA . ASN A 1 218 ? -17.382 14.167 -16.458 1.00 39.25 218 ASN A CA 1
ATOM 1805 C C . ASN A 1 218 ? -16.593 15.404 -16.012 1.00 39.25 218 ASN A C 1
ATOM 1807 O O . ASN A 1 218 ? -16.691 16.453 -16.645 1.00 39.25 218 ASN A O 1
ATOM 1811 N N . MET A 1 219 ? -15.813 15.291 -14.933 1.00 28.48 219 MET A N 1
ATOM 1812 C CA . MET A 1 219 ? -14.969 16.394 -14.481 1.00 28.48 219 MET A CA 1
ATOM 1813 C C . MET A 1 219 ? -13.565 16.290 -15.065 1.00 28.48 219 MET A C 1
ATOM 1815 O O . MET A 1 219 ? -12.816 15.335 -14.850 1.00 28.48 219 MET A O 1
ATOM 1819 N N . ASP A 1 220 ? -13.312 17.331 -15.842 1.00 27.25 220 ASP A N 1
ATOM 1820 C CA . ASP A 1 220 ? -12.167 17.673 -16.650 1.00 27.25 220 ASP A CA 1
ATOM 1821 C C . ASP A 1 220 ? -10.887 17.937 -15.841 1.00 27.25 220 ASP A C 1
ATOM 1823 O O . ASP A 1 220 ? -10.872 18.023 -14.610 1.00 27.25 220 ASP A O 1
ATOM 1827 N N . ARG A 1 221 ? -9.794 18.075 -16.594 1.00 32.62 221 ARG A N 1
ATOM 1828 C CA . ARG A 1 221 ? -8.457 18.502 -16.159 1.00 32.62 221 ARG A CA 1
ATOM 1829 C C . ARG A 1 221 ? -8.532 19.715 -15.219 1.00 32.62 221 ARG A C 1
ATOM 1831 O O . ARG A 1 221 ? -9.171 20.693 -15.571 1.00 32.62 221 ARG A O 1
ATOM 1838 N N . GLN A 1 222 ? -7.743 19.687 -14.138 1.00 26.77 222 GLN A N 1
ATOM 1839 C CA . GLN A 1 222 ? -7.435 20.781 -13.186 1.00 26.77 222 GLN A CA 1
ATOM 1840 C C . GLN A 1 222 ? -8.061 20.680 -11.785 1.00 26.77 222 GLN A C 1
ATOM 1842 O O . GLN A 1 222 ? -8.643 21.637 -11.294 1.00 26.77 222 GLN A O 1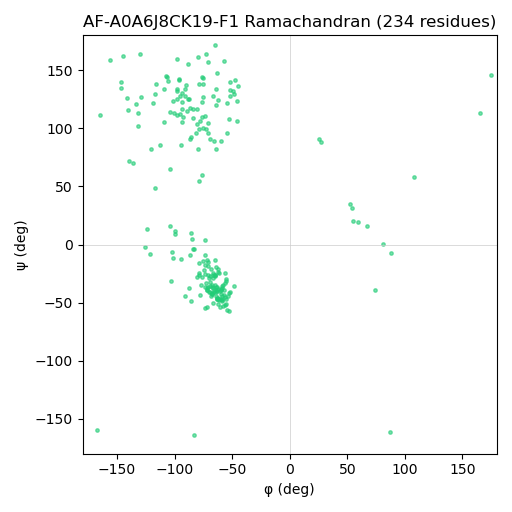
ATOM 1847 N N . GLU A 1 223 ? -7.801 19.597 -11.048 1.00 27.61 223 GLU A N 1
ATOM 1848 C CA . GLU A 1 223 ? -7.739 19.706 -9.581 1.00 27.61 223 GLU A CA 1
ATOM 1849 C C . GLU A 1 223 ? -6.482 19.016 -9.035 1.00 27.61 223 GLU A C 1
ATOM 1851 O O . GLU A 1 223 ? -6.372 17.794 -8.922 1.00 27.61 223 GLU A O 1
ATOM 1856 N N . HIS A 1 224 ? -5.493 19.850 -8.714 1.00 34.47 224 HIS A N 1
ATOM 1857 C CA . HIS A 1 224 ? -4.269 19.497 -8.011 1.00 34.47 224 HIS A CA 1
ATOM 1858 C C . HIS A 1 224 ? -4.577 19.151 -6.551 1.00 34.47 224 HIS A C 1
ATOM 1860 O O . HIS A 1 224 ? -4.518 20.058 -5.746 1.00 34.47 224 HIS A O 1
ATOM 1866 N N . HIS A 1 225 ? -4.859 17.899 -6.163 1.00 31.47 225 HIS A N 1
ATOM 1867 C CA . HIS A 1 225 ? -4.643 17.427 -4.777 1.00 31.47 225 HIS A CA 1
ATOM 1868 C C . HIS A 1 225 ? -4.690 15.886 -4.651 1.00 31.47 225 HIS A C 1
ATOM 1870 O O . HIS A 1 225 ? -5.740 15.264 -4.761 1.00 31.47 225 HIS A O 1
ATOM 1876 N N . ILE A 1 226 ? -3.525 15.295 -4.352 1.00 31.36 226 ILE A N 1
ATOM 1877 C CA . ILE A 1 226 ? -3.251 14.044 -3.609 1.00 31.36 226 ILE A CA 1
ATOM 1878 C C . ILE A 1 226 ? -4.373 12.981 -3.609 1.00 31.36 226 ILE A C 1
ATOM 1880 O O . ILE A 1 226 ? -5.191 12.890 -2.684 1.00 31.36 226 ILE A O 1
ATOM 1884 N N . SER A 1 227 ? -4.320 12.084 -4.593 1.00 28.20 227 SER A N 1
ATOM 1885 C CA . SER A 1 227 ? -5.019 10.797 -4.549 1.00 28.20 227 SER A CA 1
ATOM 1886 C C . SER A 1 227 ? -4.133 9.762 -3.840 1.00 28.20 227 SER A C 1
ATOM 1888 O O . SER A 1 227 ? -3.326 9.110 -4.494 1.00 28.20 227 SER A O 1
ATOM 1890 N N . CYS A 1 228 ? -4.259 9.621 -2.515 1.00 31.56 228 CYS A N 1
ATOM 1891 C CA . CYS A 1 228 ? -3.809 8.408 -1.813 1.00 31.56 228 CYS A CA 1
ATOM 1892 C C . CYS A 1 228 ? -4.834 7.295 -2.056 1.00 31.56 228 CYS A C 1
ATOM 1894 O O . CYS A 1 228 ? -6.038 7.572 -2.107 1.00 31.56 228 CYS A O 1
ATOM 1896 N N . ALA A 1 229 ? -4.378 6.053 -2.187 1.00 36.00 229 ALA A N 1
ATOM 1897 C CA . ALA A 1 229 ? -5.255 4.896 -2.273 1.00 36.00 229 ALA A CA 1
ATOM 1898 C C . ALA A 1 229 ? -5.428 4.279 -0.875 1.00 36.00 229 ALA A C 1
ATOM 1900 O O . ALA A 1 229 ? -4.712 3.361 -0.508 1.00 36.00 229 ALA A O 1
ATOM 1901 N N . CYS A 1 230 ? -6.378 4.789 -0.087 1.00 29.33 230 CYS A N 1
ATOM 1902 C CA . CYS A 1 230 ? -6.783 4.135 1.160 1.00 29.33 230 CYS A CA 1
ATOM 1903 C C . CYS A 1 230 ? -7.826 3.053 0.828 1.00 29.33 230 CYS A C 1
ATOM 1905 O O . CYS A 1 230 ? -8.905 3.376 0.324 1.00 29.33 230 CYS A O 1
ATOM 1907 N N . TYR A 1 231 ? -7.525 1.779 1.082 1.00 38.41 231 TYR A N 1
ATOM 1908 C CA . TYR A 1 231 ? -8.437 0.666 0.779 1.00 38.41 231 TYR A CA 1
ATOM 1909 C C . TYR A 1 231 ? -9.168 0.225 2.050 1.00 38.41 231 TYR A C 1
ATOM 1911 O O . TYR A 1 231 ? -8.510 -0.291 2.929 1.00 38.41 231 TYR A O 1
ATOM 1919 N N . ILE A 1 232 ? -10.492 0.399 2.173 1.00 34.22 232 ILE A N 1
ATOM 1920 C CA . ILE A 1 232 ? -11.293 -0.017 3.350 1.00 34.22 232 ILE A CA 1
ATOM 1921 C C . ILE A 1 232 ? -12.186 -1.217 2.978 1.00 34.22 232 ILE A C 1
ATOM 1923 O O . ILE A 1 232 ? -12.822 -1.207 1.922 1.00 34.22 232 ILE A O 1
ATOM 1927 N N . VAL A 1 233 ? -12.223 -2.262 3.819 1.00 48.25 233 VAL A N 1
ATOM 1928 C CA . VAL A 1 233 ? -12.718 -3.604 3.436 1.00 48.25 233 VAL A CA 1
ATOM 1929 C C . VAL A 1 233 ? -13.532 -4.270 4.545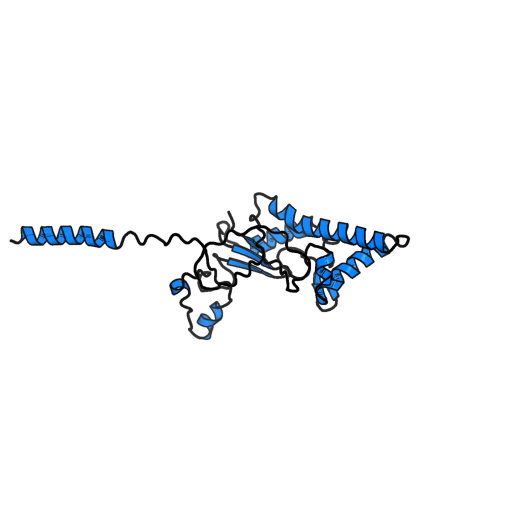 1.00 48.25 233 VAL A C 1
ATOM 1931 O O . VAL A 1 233 ? -12.917 -4.627 5.538 1.00 48.25 233 VAL A O 1
ATOM 1934 N N . PRO A 1 234 ? -14.836 -4.546 4.394 1.00 30.56 234 PRO A N 1
ATOM 1935 C CA . PRO A 1 234 ? -15.536 -5.483 5.275 1.00 30.56 234 PRO A CA 1
ATOM 1936 C C . PRO A 1 234 ? -15.167 -6.940 4.941 1.00 30.56 234 PRO A C 1
ATOM 1938 O O . PRO A 1 234 ? -15.075 -7.309 3.769 1.00 30.56 234 PRO A O 1
ATOM 1941 N N . VAL A 1 235 ? -14.960 -7.770 5.965 1.00 31.70 235 VAL A N 1
ATOM 1942 C CA . VAL A 1 235 ? -14.695 -9.211 5.811 1.00 31.70 235 VAL A CA 1
ATOM 1943 C C . VAL A 1 235 ? -15.995 -9.993 6.021 1.00 31.70 235 VAL A C 1
ATOM 1945 O O . VAL A 1 235 ? -16.659 -9.818 7.041 1.00 31.70 235 VAL A O 1
ATOM 1948 N N . THR A 1 236 ? -16.369 -10.821 5.044 1.00 35.22 236 THR A N 1
ATOM 1949 C CA . THR A 1 236 ? -17.439 -11.832 5.141 1.00 35.22 236 THR A CA 1
ATOM 1950 C C . THR A 1 236 ? -16.888 -13.181 4.742 1.00 35.22 236 THR A C 1
ATOM 1952 O O . THR A 1 236 ? -16.198 -13.198 3.695 1.00 35.22 236 THR A O 1
#

Organism: Mytilus coruscus (NCBI:txid42192)

Mean predicted aligned error: 13.64 Å

Radius of gyration: 26.04 Å; Cα contacts (8 Å, |Δi|>4): 273; chains: 1; bounding box: 76×42×80 Å

Nearest PDB structures (foldseek):
  1fcv-assembly1_A  TM=8.965E-01  e=1.476E-13  Apis mellifera
  2j88-assembly1_A  TM=9.213E-01  e=3.519E-13  Apis mellifera
  2atm-assembly1_A  TM=9.002E-01  e=1.561E-12  Vespula vulgaris
  1fcq-assembly1_A  TM=9.072E-01  e=3.090E-12  Apis mellifera
  2pe4-assembly1_A  TM=8.763E-01  e=3.499E-12  Homo sapiens

InterPro domains:
  IPR013785 Aldolase-type TIM barrel [G3DSA:3.20.20.70] (20-189)
  IPR017853 Glycoside hydrolase superfamily [SSF51445] (30-181)
  IPR018155 Hyaluronidase [PF01630] (26-180)
  IPR018155 Hyaluronidase [PR00846] (30-42)
  IPR018155 Hyaluronidase [PR00846] (90-104)
  IPR018155 Hyaluronidase [PR00846] (122-139)
  IPR018155 Hyaluronidase [PTHR11769] (17-179)

Sequence (236 aa):
MAGFINFLLWIYSLFFTDLLATKKTPDRRFDVIWNVPSEKCYTRYGVDLPLSEFDIRSNRNQSFSGDLVTLFNEPTPGLYPQFLPNGTAQNGGLPQLVNHTKHLMKTKLDIINKISDNSFNGFAVIDWEGWVPIFDRNEYSYTRSIYINKSEDLVSELHPEWNPSRVKLEARIQFETSASYNYVEWKKKPSNPVFTQQRRSRKVVRRNSRILEVQVDNMDRQEHHISCACYIVPVT

pLDDT: mean 75.56, std 24.48, range [21.11, 98.56]

Foldseek 3Di:
DVVVVVVVVVVVVVVVVVVPPDPPPPPDPDAAEDQDQCLCVCVPPVDDDPCVVVNYDAAVSNHNDHLAEHEAEPPDDFQNWAQDPVRDTGCNHALLNHPLVRRVVSNVVRCCVRCVPPPRFHKYKYFDFREDLQQVVLVLDPSSVSRQVVLLVVQCVVPVPDDSVVSSVVSRVSRNVSSVCSVPVQCPDPSHFHWDWDFPDPPPDDDDDDDDDPDPDDDDDDDDDDDGGIIITGGD

Secondary structure (DSSP, 8-state):
-HHHHHHHHHHHHHHHHHHHS-------SS-EEE-S-THHHHHHH-----GGGGTEEE-GGG-SSSSSEEEEETTTTTT--EE-TT--EETTSSGGGS-HHHHHHHHHHHHHHH---TT--SEEEEE--S--SSGGGGGGSTTTHHHHHHHHHHHHHH-TTS-HHHHHHHHHHHHHHHHHHHHHHHHT-TTS----------------------------S--------EE--B--